Protein AF-A0A6C0JSM9-F1 (afdb_monomer_lite)

pLDDT: mean 83.18, std 15.66, range [45.5, 98.44]

Foldseek 3Di:
DQWDQDPPPRDTAGRLVVLVVLLVVLLVVVVVLVVQADQFPDPVDPRDDPCLVVSLCCLLPLVNAASPVVNQLVVLVVDAPVRCLVTPRSLQENLLNHDADPLQLVVQWWAPCLQQVHPPIAHDDDPRIGRHSCRGPSNVDSRHRFHHNSVRSGTRHRNAQEQEAAPSNVPPDPPDPDALCNRRVSDDPPREYAYEYADPPVCLLVSLVNNDDRYFYAYVSHTDDRPPPPPPPPPVVVVVVVVVVVVVVVVVVVVVVVVVPPDPPPPDDDDDDDD

Organism: NCBI:txid1070528

Secondary structure (DSSP, 8-state):
--EEE-TTTSPEEE-HHHHHHHHHHHHHHHHHHHHHS---S-TTSTT--THHHHHHHHHT-TTSTTTTHHHHHHHHTTS-HHHHHH-HHHHHHHTTTSPPPHHHHTT-EE-HHHHTT-TT--B--STT-EE-GGGSTTTSSTTS---EETTTTEE---SS-EEEEEHHHHTS-TTS---HHHH-TT--TTS--EEEEE--GGGHHHHHHHH-TTPEEEETTEE-PPP---------HHHHHHHHHHHHHHHHHHHHHHHHH--------------

Radius of gyration: 30.23 Å; chains: 1; bounding box: 48×75×110 Å

Sequence (275 aa):
MIQELSTASGTLAYDESGQQYVEDSMNQIMEGYSSVYEFTSDQTSARYDSFQYDLLNVCIDPSLPGVCDTFLTSYCSAYTRDQISNDSFLTAMCGCYATPDPTYLSYTTGTEECLDGLPGCQVCTGEDCYGQPACDPLCHRSLTVQKANKSIGSLIQCPQNICVIDESNASVNSDIPVNFTSVCTGCQEGDGCLCVVNTPSDLESNVFSLCGPDSVYLVNGVPSDAPTVQVSQSYSVTWGIVLTVVIALVGLLVYLGIKNGSQPRGLRGKGEKDY

Structure (mmCIF, N/CA/C/O backbone):
data_AF-A0A6C0JSM9-F1
#
_entry.id   AF-A0A6C0JSM9-F1
#
loop_
_atom_site.group_PDB
_atom_site.id
_atom_site.type_symbol
_atom_site.label_atom_id
_atom_site.label_alt_id
_atom_site.label_comp_id
_atom_site.label_asym_id
_atom_site.label_entity_id
_atom_site.label_seq_id
_atom_site.pdbx_PDB_ins_code
_atom_site.Cartn_x
_atom_site.Cartn_y
_atom_site.Cartn_z
_atom_site.occupancy
_atom_site.B_iso_or_equiv
_atom_site.auth_seq_id
_atom_site.auth_comp_id
_atom_site.auth_asym_id
_atom_site.auth_atom_id
_atom_site.pdbx_PDB_model_num
ATOM 1 N N . MET A 1 1 ? 8.260 19.928 8.439 1.00 55.53 1 MET A N 1
ATOM 2 C CA . MET A 1 1 ? 8.002 19.258 9.731 1.00 55.53 1 MET A CA 1
ATOM 3 C C . MET A 1 1 ? 6.498 19.081 9.746 1.00 55.53 1 MET A C 1
ATOM 5 O O . MET A 1 1 ? 5.830 20.088 9.837 1.00 55.53 1 MET A O 1
ATOM 9 N N . ILE A 1 2 ? 5.972 17.873 9.522 1.00 69.38 2 ILE A N 1
ATOM 10 C CA . ILE A 1 2 ? 4.521 17.633 9.294 1.00 69.38 2 ILE A CA 1
ATOM 11 C C . ILE A 1 2 ? 3.716 17.686 10.611 1.00 69.38 2 ILE A C 1
ATOM 13 O O . ILE A 1 2 ? 2.554 17.305 10.700 1.00 69.38 2 ILE A O 1
ATOM 17 N N . GLN A 1 3 ? 4.351 18.164 11.677 1.00 70.00 3 GLN A N 1
ATOM 18 C CA . GLN A 1 3 ? 3.742 18.308 12.981 1.00 70.00 3 GLN A CA 1
ATOM 19 C C . GLN A 1 3 ? 3.949 19.736 13.464 1.00 70.00 3 GLN A C 1
ATOM 21 O O . GLN A 1 3 ? 5.086 20.179 13.644 1.00 70.00 3 GLN A O 1
ATOM 26 N N . GLU A 1 4 ? 2.847 20.432 13.705 1.00 70.12 4 GLU A N 1
ATOM 27 C CA . GLU A 1 4 ? 2.828 21.716 14.390 1.00 70.12 4 GLU A CA 1
ATOM 28 C C . GLU A 1 4 ? 2.393 21.518 15.845 1.00 70.12 4 GLU A C 1
ATOM 30 O O . GLU A 1 4 ? 1.533 20.698 16.174 1.00 70.12 4 GLU A O 1
ATOM 35 N N . LEU A 1 5 ? 3.001 22.267 16.765 1.00 65.44 5 LEU A N 1
ATOM 36 C CA . LEU A 1 5 ? 2.568 22.269 18.160 1.00 65.44 5 LEU A CA 1
ATOM 37 C C . LEU A 1 5 ? 1.209 22.964 18.266 1.00 65.44 5 LEU A C 1
ATOM 39 O O . LEU A 1 5 ? 1.114 24.182 18.106 1.00 65.44 5 LEU A O 1
ATOM 43 N N . SER A 1 6 ? 0.168 22.208 18.622 1.00 70.12 6 SER A N 1
ATOM 44 C CA . SER A 1 6 ? -1.112 22.802 18.989 1.00 70.12 6 SER A CA 1
ATOM 45 C C . SER A 1 6 ? -0.940 23.610 20.273 1.00 70.12 6 SER A C 1
ATOM 47 O O . SER A 1 6 ? -0.679 23.074 21.356 1.00 70.12 6 SER A O 1
ATOM 49 N N . THR A 1 7 ? -1.095 24.927 20.155 1.00 66.56 7 THR A N 1
ATOM 50 C CA . THR A 1 7 ? -0.886 25.892 21.245 1.00 66.56 7 THR A CA 1
ATOM 51 C C . THR A 1 7 ? -1.893 25.753 22.391 1.00 66.56 7 THR A C 1
ATOM 53 O O . THR A 1 7 ? -1.663 26.297 23.469 1.00 66.56 7 THR A O 1
ATOM 56 N N . ALA A 1 8 ? -2.978 24.996 22.198 1.00 68.31 8 ALA A N 1
ATOM 57 C CA . ALA A 1 8 ? -4.028 24.812 23.197 1.00 68.31 8 ALA A CA 1
ATOM 58 C C . ALA A 1 8 ? -3.828 23.581 24.103 1.00 68.31 8 ALA A C 1
ATOM 60 O O . ALA A 1 8 ? -4.313 23.580 25.233 1.00 68.31 8 ALA A O 1
ATOM 61 N N . SER A 1 9 ? -3.119 22.544 23.640 1.00 70.94 9 SER A N 1
ATOM 62 C CA . SER A 1 9 ? -2.990 21.268 24.366 1.00 70.94 9 SER A CA 1
ATOM 63 C C . SER A 1 9 ? -1.557 20.750 24.501 1.00 70.94 9 SER A C 1
ATOM 65 O O . SER A 1 9 ? -1.342 19.745 25.178 1.00 70.94 9 SER A O 1
ATOM 67 N N . GLY A 1 10 ? -0.574 21.384 23.849 1.00 74.44 10 GLY A N 1
ATOM 68 C CA . GLY A 1 10 ? 0.791 20.852 23.763 1.00 74.44 10 GLY A CA 1
ATOM 69 C C . GLY A 1 10 ? 0.875 19.524 23.000 1.00 74.44 10 GLY A C 1
ATOM 70 O O . GLY A 1 10 ? 1.891 18.839 23.074 1.00 74.44 10 GLY A O 1
ATOM 71 N N . THR A 1 11 ? -0.193 19.138 22.295 1.00 73.00 11 THR A N 1
ATOM 72 C CA . THR A 1 11 ? -0.227 17.953 21.434 1.00 73.00 11 THR A CA 1
ATOM 73 C C . THR A 1 11 ? 0.283 18.338 20.049 1.00 73.00 11 THR A C 1
ATOM 75 O O . THR A 1 11 ? -0.056 19.405 19.538 1.00 73.00 11 THR A O 1
ATOM 78 N N . LEU A 1 12 ? 1.112 17.485 19.453 1.00 75.50 12 LEU A N 1
ATOM 79 C CA . LEU A 1 12 ? 1.533 17.633 18.062 1.00 75.50 12 LEU A CA 1
ATOM 80 C C . LEU A 1 12 ? 0.307 17.384 17.177 1.00 75.50 12 LEU A C 1
ATOM 82 O O . LEU A 1 12 ? -0.307 16.321 17.258 1.00 75.50 12 LEU A O 1
ATOM 86 N N . ALA A 1 13 ? -0.085 18.395 16.412 1.00 82.31 13 ALA A N 1
ATOM 87 C CA . ALA A 1 13 ? -1.150 18.321 15.428 1.00 82.31 13 ALA A CA 1
ATOM 88 C C . ALA A 1 13 ? -0.535 18.164 14.037 1.00 82.31 13 ALA A C 1
ATOM 90 O O . ALA A 1 13 ? 0.579 18.623 13.790 1.00 82.31 13 ALA A O 1
ATOM 91 N N . TYR A 1 14 ? -1.265 17.506 13.147 1.00 85.44 14 TYR A N 1
ATOM 92 C CA . TYR A 1 14 ? -0.885 17.380 11.749 1.00 85.44 14 TYR A CA 1
ATOM 93 C C . TYR A 1 14 ? -0.861 18.758 11.067 1.00 85.44 14 TYR A C 1
ATOM 95 O O . TYR A 1 14 ? -1.801 19.540 11.216 1.00 85.44 14 TYR A O 1
ATOM 103 N N . ASP A 1 15 ? 0.223 19.049 10.349 1.00 89.81 15 ASP A N 1
ATOM 104 C CA . ASP A 1 15 ? 0.406 20.269 9.560 1.00 89.81 15 ASP A CA 1
ATOM 105 C C . ASP A 1 15 ? 0.165 19.972 8.078 1.00 89.81 15 ASP A C 1
ATOM 107 O O . ASP A 1 15 ? 1.061 19.522 7.361 1.00 89.81 15 ASP A O 1
ATOM 111 N N . GLU A 1 16 ? -1.056 20.247 7.621 1.00 90.75 16 GLU A N 1
ATOM 112 C CA . GLU A 1 16 ? -1.477 20.065 6.227 1.00 90.75 16 GLU A CA 1
ATOM 113 C C . GLU A 1 16 ? -0.621 20.894 5.250 1.00 90.75 16 GLU A C 1
ATOM 115 O O . GLU A 1 16 ? -0.291 20.440 4.154 1.00 90.75 16 GLU A O 1
ATOM 120 N N . SER A 1 17 ? -0.196 22.096 5.650 1.00 89.81 17 SER A N 1
ATOM 121 C CA . SER A 1 17 ? 0.623 22.962 4.795 1.00 89.81 17 SER A CA 1
ATOM 122 C C . SER A 1 17 ? 2.051 22.433 4.649 1.00 89.81 17 SER A C 1
ATOM 124 O O . SER A 1 17 ? 2.614 22.414 3.549 1.00 89.81 17 SER A O 1
ATOM 126 N N . GLY A 1 18 ? 2.613 21.937 5.751 1.00 92.06 18 GLY A N 1
ATOM 127 C CA . GLY A 1 18 ? 3.887 21.240 5.783 1.00 92.06 18 GLY A CA 1
ATOM 128 C C . GLY A 1 18 ? 3.848 19.947 4.978 1.00 92.06 18 GLY A C 1
ATOM 129 O O . GLY A 1 18 ? 4.809 19.676 4.259 1.00 92.06 18 GLY A O 1
ATOM 130 N N . GLN A 1 19 ? 2.751 19.187 5.045 1.00 91.56 19 GLN A N 1
ATOM 131 C CA . GLN A 1 19 ? 2.552 17.999 4.215 1.00 91.56 19 GLN A CA 1
ATOM 132 C C . GLN A 1 19 ? 2.620 18.348 2.730 1.00 91.56 19 GLN A C 1
ATOM 134 O O . GLN A 1 19 ? 3.417 17.744 2.015 1.00 91.56 19 GLN A O 1
ATOM 139 N N . GLN A 1 20 ? 1.840 19.330 2.266 1.00 93.88 20 GLN A N 1
ATOM 140 C CA . GLN A 1 20 ? 1.795 19.679 0.842 1.00 93.88 20 GLN A CA 1
ATOM 141 C C . GLN A 1 20 ? 3.186 20.037 0.298 1.00 93.88 20 GLN A C 1
ATOM 143 O O . GLN A 1 20 ? 3.564 19.599 -0.784 1.00 93.88 20 GLN A O 1
ATOM 148 N N . TYR A 1 21 ? 3.987 20.780 1.068 1.00 95.50 21 TYR A N 1
ATOM 149 C CA . TYR A 1 21 ? 5.360 21.107 0.678 1.00 95.50 21 TYR A CA 1
ATOM 150 C C . TYR A 1 21 ? 6.254 19.862 0.527 1.00 95.50 21 TYR A C 1
ATOM 152 O O . TYR A 1 21 ? 7.086 19.792 -0.385 1.00 95.50 21 TYR A O 1
ATOM 160 N N . VAL A 1 22 ? 6.108 18.885 1.429 1.00 95.12 22 VAL A N 1
ATOM 161 C CA . VAL A 1 22 ? 6.868 17.629 1.373 1.00 95.12 22 VAL A CA 1
ATOM 162 C C . VAL A 1 22 ? 6.386 16.765 0.204 1.00 95.12 22 VAL A C 1
ATOM 164 O O . VAL A 1 22 ? 7.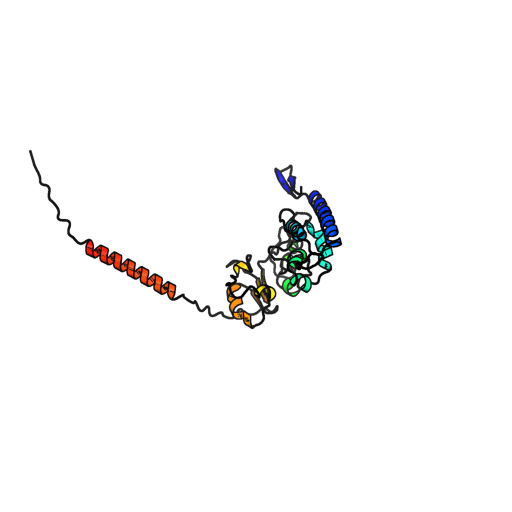231 16.258 -0.529 1.00 95.12 22 VAL A O 1
ATOM 167 N N . GLU A 1 23 ? 5.075 16.666 -0.032 1.00 95.56 23 GLU A N 1
ATOM 168 C CA . GLU A 1 23 ? 4.496 15.989 -1.202 1.00 95.56 23 GLU A CA 1
ATOM 169 C C . GLU A 1 23 ? 5.003 16.585 -2.520 1.00 95.56 23 GLU A C 1
ATOM 171 O O . GLU A 1 23 ? 5.452 15.846 -3.392 1.00 95.56 23 GLU A O 1
ATOM 176 N N . ASP A 1 24 ? 5.001 17.913 -2.662 1.00 96.81 24 ASP A N 1
ATOM 177 C CA . ASP A 1 24 ? 5.489 18.592 -3.870 1.00 96.81 24 ASP A CA 1
ATOM 178 C C . ASP A 1 24 ? 6.978 18.306 -4.114 1.00 96.81 24 ASP A C 1
ATOM 180 O O . ASP A 1 24 ? 7.406 18.055 -5.245 1.00 96.81 24 ASP A O 1
ATOM 184 N N . SER A 1 25 ? 7.774 18.323 -3.042 1.00 97.50 25 SER A N 1
ATOM 185 C CA . SER A 1 25 ? 9.205 18.014 -3.099 1.00 97.50 25 SER A CA 1
ATOM 186 C C . SER A 1 25 ? 9.441 16.553 -3.484 1.00 97.50 25 SER A C 1
ATOM 188 O O . SER A 1 25 ? 10.291 16.265 -4.328 1.00 97.50 25 SER A O 1
ATOM 190 N N . MET A 1 26 ? 8.671 15.631 -2.903 1.00 97.88 26 MET A N 1
ATOM 191 C CA . MET A 1 26 ? 8.761 14.207 -3.211 1.00 97.88 26 MET A CA 1
ATOM 192 C C . MET A 1 26 ? 8.327 13.924 -4.650 1.00 97.88 26 MET A C 1
ATOM 194 O O . MET A 1 26 ? 9.027 13.213 -5.369 1.00 97.88 26 MET A O 1
ATOM 198 N N . ASN A 1 27 ? 7.247 14.555 -5.116 1.00 98.12 27 ASN A N 1
ATOM 199 C CA . ASN A 1 27 ? 6.781 14.449 -6.494 1.00 98.12 27 ASN A CA 1
ATOM 200 C C . ASN A 1 27 ? 7.876 14.866 -7.488 1.00 98.12 27 ASN A C 1
ATOM 202 O O . ASN A 1 27 ? 8.171 14.120 -8.417 1.00 98.12 27 ASN A O 1
ATOM 206 N N . GLN A 1 28 ? 8.558 15.994 -7.252 1.00 98.25 28 GLN A N 1
ATOM 207 C CA . GLN A 1 28 ? 9.681 16.431 -8.096 1.00 98.25 28 GLN A CA 1
ATOM 208 C C . GLN A 1 28 ? 10.842 15.427 -8.111 1.00 98.25 28 GLN A C 1
ATOM 210 O O . GLN A 1 28 ? 11.435 15.181 -9.163 1.00 98.25 28 GLN A O 1
ATOM 215 N N . ILE A 1 29 ? 11.177 14.837 -6.958 1.00 98.31 29 ILE A N 1
ATOM 216 C CA . ILE A 1 29 ? 12.232 13.819 -6.860 1.00 98.31 29 ILE A CA 1
ATOM 217 C C . ILE A 1 29 ? 11.849 12.573 -7.668 1.00 98.31 29 ILE A C 1
ATOM 219 O O . ILE A 1 29 ? 12.672 12.064 -8.430 1.00 98.31 29 ILE A O 1
ATOM 223 N N . MET A 1 30 ? 10.611 12.094 -7.543 1.00 98.44 30 MET A N 1
ATOM 224 C CA . MET A 1 30 ? 10.132 10.890 -8.231 1.00 98.44 30 MET A CA 1
ATOM 225 C C . MET A 1 30 ? 9.960 11.097 -9.741 1.00 98.44 30 MET A C 1
ATOM 227 O O . MET A 1 30 ? 10.306 10.212 -10.527 1.00 98.44 30 MET A O 1
ATOM 231 N N . GLU A 1 31 ? 9.499 12.271 -10.176 1.00 98.19 31 GLU A N 1
ATOM 232 C CA . GLU A 1 31 ? 9.482 12.664 -11.591 1.00 98.19 31 GLU A CA 1
ATOM 233 C C . GLU A 1 31 ? 10.903 12.723 -12.162 1.00 98.19 31 GLU A C 1
ATOM 235 O O . GLU A 1 31 ? 11.182 12.159 -13.223 1.00 98.19 31 GLU A O 1
ATOM 240 N N . GLY A 1 32 ? 11.835 13.339 -11.428 1.00 98.44 32 GLY A N 1
ATOM 241 C CA . GLY A 1 32 ? 13.249 13.366 -11.792 1.00 98.44 32 GLY A CA 1
ATOM 242 C C . GLY A 1 32 ? 13.834 11.960 -11.924 1.00 98.44 32 GLY A C 1
ATOM 243 O O . GLY A 1 32 ? 14.471 11.653 -12.932 1.00 98.44 32 GLY A O 1
ATOM 244 N N . TYR A 1 33 ? 13.559 11.087 -10.953 1.00 98.44 33 TYR A N 1
ATOM 245 C CA . TYR A 1 33 ? 13.991 9.691 -10.972 1.00 98.44 33 TYR A CA 1
ATOM 246 C C . TYR A 1 33 ? 13.425 8.932 -12.180 1.00 98.44 33 TYR A C 1
ATOM 248 O O . TYR A 1 33 ? 14.194 8.395 -12.977 1.00 98.44 33 TYR A O 1
ATOM 256 N N . SER A 1 34 ? 12.102 8.943 -12.369 1.00 97.81 34 SER A N 1
ATOM 257 C CA . SER A 1 34 ? 11.412 8.201 -13.441 1.00 97.81 34 SER A CA 1
ATOM 258 C C . SER A 1 34 ? 11.720 8.710 -14.857 1.00 97.81 34 SER A C 1
ATOM 260 O O . SER A 1 34 ? 11.567 7.977 -15.839 1.00 97.81 34 SER A O 1
ATOM 262 N N . SER A 1 35 ? 12.224 9.942 -14.988 1.00 97.81 35 SER A N 1
ATOM 263 C CA . SER A 1 35 ? 12.718 10.463 -16.268 1.00 97.81 35 SER A CA 1
ATOM 264 C C . SER A 1 35 ? 13.993 9.762 -16.762 1.00 97.81 35 SER A C 1
ATOM 266 O O . SER A 1 35 ? 14.243 9.716 -17.967 1.00 97.81 35 SER A O 1
ATOM 268 N N . VAL A 1 36 ? 14.786 9.182 -15.853 1.00 98.25 36 VAL A N 1
ATOM 269 C CA . VAL A 1 36 ? 16.065 8.517 -16.158 1.00 98.25 36 VAL A CA 1
ATOM 270 C C . VAL A 1 36 ? 15.951 7.009 -15.944 1.00 98.25 36 VAL A C 1
ATOM 272 O O . VAL A 1 36 ? 16.246 6.226 -16.851 1.00 98.25 36 VAL A O 1
ATOM 275 N N . TYR A 1 37 ? 15.424 6.604 -14.797 1.00 98.25 37 TYR A N 1
ATOM 276 C CA . TYR A 1 37 ? 15.333 5.221 -14.342 1.00 98.25 37 TYR A CA 1
ATOM 277 C C . TYR A 1 37 ? 13.913 4.667 -14.464 1.00 98.25 37 TYR A C 1
ATOM 279 O O . TYR A 1 37 ? 12.973 5.377 -14.821 1.00 98.25 37 TYR A O 1
ATOM 287 N N . GLU A 1 38 ? 13.770 3.373 -14.215 1.00 96.75 38 GLU A N 1
ATOM 288 C CA . GLU A 1 38 ? 12.497 2.662 -14.208 1.00 96.75 38 GLU A CA 1
ATOM 289 C C . GLU A 1 38 ? 12.283 2.036 -12.833 1.00 96.75 38 GLU A C 1
ATOM 291 O O . GLU A 1 38 ? 13.193 1.414 -12.289 1.00 96.75 38 GLU A O 1
ATOM 296 N N . PHE A 1 39 ? 11.079 2.194 -12.282 1.00 97.31 39 PHE A N 1
ATOM 297 C CA . PHE A 1 39 ? 10.682 1.491 -11.068 1.00 97.31 39 PHE A CA 1
ATOM 298 C C . PHE A 1 39 ? 10.387 0.029 -11.416 1.00 97.31 39 PHE A C 1
ATOM 300 O O . PHE A 1 39 ? 9.310 -0.274 -11.928 1.00 97.31 39 PHE A O 1
ATOM 307 N N . THR A 1 40 ? 11.349 -0.863 -11.181 1.00 95.75 40 THR A N 1
ATOM 308 C CA . THR A 1 40 ? 11.259 -2.273 -11.592 1.00 95.75 40 THR A CA 1
ATOM 309 C C . THR A 1 40 ? 11.955 -3.214 -10.618 1.00 95.75 40 THR A C 1
ATOM 311 O O . THR A 1 40 ? 12.964 -2.877 -9.993 1.00 95.75 40 THR A O 1
ATOM 314 N N . SER A 1 41 ? 11.441 -4.438 -10.520 1.00 93.94 41 SER A N 1
ATOM 315 C CA . SER A 1 41 ? 12.106 -5.537 -9.819 1.00 93.94 41 SER A CA 1
ATOM 316 C C . SER A 1 41 ? 13.256 -6.182 -10.621 1.00 93.94 41 SER A C 1
ATOM 318 O O . SER A 1 41 ? 14.070 -6.909 -10.041 1.00 93.94 41 SER A O 1
ATOM 320 N N . ASP A 1 42 ? 13.377 -5.899 -11.926 1.00 96.12 42 ASP A N 1
ATOM 321 C CA . ASP A 1 42 ? 14.418 -6.455 -12.797 1.00 96.12 42 ASP A CA 1
ATOM 322 C C . ASP A 1 42 ? 15.768 -5.739 -12.628 1.00 96.12 42 ASP A C 1
ATOM 324 O O . ASP A 1 42 ? 16.066 -4.734 -13.276 1.00 96.12 42 ASP A O 1
ATOM 328 N N . GLN A 1 43 ? 16.637 -6.320 -11.800 1.00 96.19 43 GLN A N 1
ATOM 329 C CA . GLN A 1 43 ? 17.995 -5.815 -11.558 1.00 96.19 43 GLN A CA 1
ATOM 330 C C . GLN A 1 43 ? 18.921 -5.894 -12.786 1.00 96.19 43 GLN A C 1
ATOM 332 O O . GLN A 1 43 ? 20.026 -5.354 -12.751 1.00 96.19 43 GLN A O 1
ATOM 337 N N . THR A 1 44 ? 18.518 -6.587 -13.857 1.00 97.12 44 THR A N 1
ATOM 338 C CA . THR A 1 44 ? 19.286 -6.656 -15.109 1.00 97.12 44 THR A CA 1
ATOM 339 C C . THR A 1 44 ? 18.946 -5.524 -16.076 1.00 97.12 44 THR A C 1
ATOM 341 O O . THR A 1 44 ? 19.695 -5.293 -17.031 1.00 97.12 44 THR A O 1
ATOM 344 N N . SER A 1 45 ? 17.862 -4.782 -15.818 1.00 96.81 45 SER A N 1
ATOM 345 C CA . SER A 1 45 ? 17.491 -3.610 -16.601 1.00 96.81 45 SER A CA 1
ATOM 346 C C . SER A 1 45 ? 18.584 -2.547 -16.533 1.00 96.81 45 SER A C 1
ATOM 348 O O . SER A 1 45 ? 19.049 -2.160 -15.464 1.00 96.81 45 SER A O 1
ATOM 350 N N . ALA A 1 46 ? 18.955 -1.987 -17.686 1.00 97.69 46 ALA A N 1
ATOM 351 C CA . ALA A 1 46 ? 19.881 -0.854 -17.744 1.00 97.69 46 ALA A CA 1
ATOM 352 C C . ALA A 1 46 ? 19.313 0.424 -17.092 1.00 97.69 46 ALA A C 1
ATOM 354 O O . ALA A 1 46 ? 20.052 1.387 -16.896 1.00 97.69 46 ALA A O 1
ATOM 355 N N . ARG A 1 47 ? 18.005 0.445 -16.799 1.00 97.19 47 ARG A N 1
ATOM 356 C CA . ARG A 1 47 ? 17.305 1.544 -16.125 1.00 97.19 47 ARG A CA 1
ATOM 357 C C . ARG A 1 47 ? 17.022 1.260 -14.648 1.00 97.19 47 ARG A C 1
ATOM 359 O O . ARG A 1 47 ? 16.389 2.093 -14.009 1.00 97.19 47 ARG A O 1
ATOM 366 N N . TYR A 1 48 ? 17.480 0.129 -14.116 1.00 97.44 48 TYR A N 1
ATOM 367 C CA . TYR A 1 48 ? 17.396 -0.170 -12.691 1.00 97.44 48 TYR A CA 1
ATOM 368 C C . TYR A 1 48 ? 18.383 0.692 -11.896 1.00 97.44 48 TYR A C 1
ATOM 370 O O . TYR A 1 48 ? 19.555 0.806 -12.261 1.00 97.44 48 TYR A O 1
ATOM 378 N N . ASP A 1 49 ? 17.926 1.241 -10.773 1.00 97.94 49 ASP A N 1
ATOM 379 C CA . ASP A 1 49 ? 18.779 1.909 -9.792 1.00 97.94 49 ASP A CA 1
ATOM 380 C C . ASP A 1 49 ? 18.269 1.608 -8.378 1.00 97.94 49 ASP 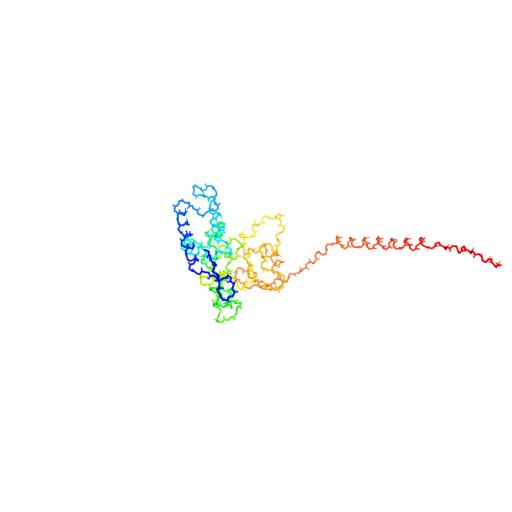A C 1
ATOM 382 O O . ASP A 1 49 ? 17.082 1.765 -8.093 1.00 97.94 49 ASP A O 1
ATOM 386 N N . SER A 1 50 ? 19.160 1.183 -7.476 1.00 97.81 50 SER A N 1
ATOM 387 C CA . SER A 1 50 ? 18.792 0.765 -6.117 1.00 97.81 50 SER A CA 1
ATOM 388 C C . SER A 1 50 ? 18.167 1.873 -5.265 1.00 97.81 50 SER A C 1
ATOM 390 O O . SER A 1 50 ? 17.481 1.558 -4.295 1.00 97.81 50 SER A O 1
ATOM 392 N N . PHE A 1 51 ? 18.354 3.147 -5.621 1.00 97.94 51 PHE A N 1
ATOM 393 C CA . PHE A 1 51 ? 17.731 4.286 -4.944 1.00 97.94 51 PHE A CA 1
ATOM 394 C C . PHE A 1 51 ? 16.195 4.223 -4.962 1.00 97.94 51 PHE A C 1
ATOM 396 O O . PHE A 1 51 ? 15.554 4.801 -4.087 1.00 97.94 51 PHE A O 1
ATOM 403 N N . GLN A 1 52 ? 15.577 3.462 -5.878 1.00 98.00 52 GLN A N 1
ATOM 404 C CA . GLN A 1 52 ? 14.128 3.236 -5.851 1.00 98.00 52 GLN A CA 1
ATOM 405 C C . GLN A 1 52 ? 13.627 2.673 -4.515 1.00 98.00 52 GLN A C 1
ATOM 407 O O . GLN A 1 52 ? 12.507 2.975 -4.114 1.00 98.00 52 GLN A O 1
ATOM 412 N N . TYR A 1 53 ? 14.441 1.880 -3.811 1.00 97.38 53 TYR A N 1
ATOM 413 C CA . TYR A 1 53 ? 14.058 1.324 -2.514 1.00 97.38 53 TYR A CA 1
ATOM 414 C C . TYR A 1 53 ? 14.087 2.379 -1.410 1.00 97.38 53 TYR A C 1
ATOM 416 O O . TYR A 1 53 ? 13.255 2.324 -0.512 1.00 97.38 53 TYR A O 1
ATOM 424 N N . ASP A 1 54 ? 14.980 3.368 -1.494 1.00 98.25 54 ASP A N 1
ATOM 425 C CA . ASP A 1 54 ? 14.964 4.510 -0.578 1.00 98.25 54 ASP A CA 1
ATOM 426 C C . ASP A 1 54 ? 13.714 5.367 -0.813 1.00 98.25 54 ASP A C 1
ATOM 428 O O . ASP A 1 54 ? 13.055 5.766 0.146 1.00 98.25 54 ASP A O 1
ATOM 432 N N . LEU A 1 55 ? 13.329 5.576 -2.079 1.00 98.25 55 LEU A N 1
ATOM 433 C CA . LEU A 1 55 ? 12.078 6.259 -2.426 1.00 98.25 55 LEU A CA 1
ATOM 434 C C . LEU A 1 55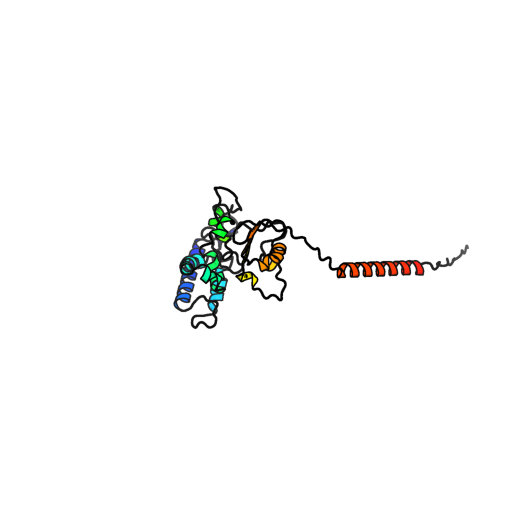 ? 10.855 5.489 -1.913 1.00 98.25 55 LEU A C 1
ATOM 436 O O . LEU A 1 55 ? 9.986 6.084 -1.280 1.00 98.25 55 LEU A O 1
ATOM 440 N N . LEU A 1 56 ? 10.811 4.170 -2.122 1.00 98.00 56 LEU A N 1
ATOM 441 C CA . LEU A 1 56 ? 9.746 3.315 -1.600 1.00 98.00 56 LEU A CA 1
ATOM 442 C C . LEU A 1 56 ? 9.673 3.386 -0.069 1.00 98.00 56 LEU A C 1
ATOM 444 O O . LEU A 1 56 ? 8.582 3.540 0.469 1.00 98.00 56 LEU A O 1
ATOM 448 N N . ASN A 1 57 ? 10.814 3.326 0.625 1.00 97.56 57 ASN A N 1
ATOM 449 C CA . ASN A 1 57 ? 10.876 3.406 2.086 1.00 97.56 57 ASN A CA 1
ATOM 450 C C . ASN A 1 57 ? 10.300 4.723 2.622 1.00 97.56 57 ASN A C 1
ATOM 452 O O . ASN A 1 57 ? 9.630 4.708 3.648 1.00 97.56 57 ASN A O 1
ATOM 456 N N . VAL A 1 58 ? 10.521 5.841 1.922 1.00 97.69 58 VAL A N 1
ATOM 457 C CA . VAL A 1 58 ? 9.884 7.127 2.249 1.00 97.69 58 VAL A CA 1
ATOM 458 C C . VAL A 1 58 ? 8.373 7.059 2.023 1.00 97.69 58 VAL A C 1
ATOM 460 O O . VAL A 1 58 ? 7.616 7.515 2.872 1.00 97.69 58 VAL A O 1
ATOM 463 N N . CYS A 1 59 ? 7.924 6.464 0.914 1.00 98.12 59 CYS A N 1
ATOM 464 C CA . CYS A 1 59 ? 6.499 6.361 0.597 1.00 98.12 59 CYS A CA 1
ATOM 465 C C . CYS A 1 59 ? 5.711 5.460 1.566 1.00 98.12 59 CYS A C 1
ATOM 467 O O . CYS A 1 59 ? 4.532 5.711 1.795 1.00 98.12 59 CYS A O 1
ATOM 469 N N . ILE A 1 60 ? 6.326 4.406 2.115 1.00 96.69 60 ILE A N 1
ATOM 470 C CA . ILE A 1 60 ? 5.675 3.498 3.082 1.00 96.69 60 ILE A CA 1
ATOM 471 C C . ILE A 1 60 ? 5.841 3.947 4.540 1.00 96.69 60 ILE A C 1
ATOM 473 O O . ILE A 1 60 ? 5.319 3.281 5.435 1.00 96.69 60 ILE A O 1
ATOM 477 N N . ASP A 1 61 ? 6.582 5.027 4.806 1.00 95.62 61 ASP A N 1
ATOM 478 C CA . ASP A 1 61 ? 6.806 5.513 6.165 1.00 95.62 61 ASP A CA 1
ATOM 479 C C . ASP A 1 61 ? 5.482 6.036 6.759 1.00 95.62 61 ASP A C 1
ATOM 481 O O . ASP A 1 61 ? 4.940 7.038 6.284 1.00 95.62 61 ASP A O 1
ATOM 485 N N . PRO A 1 62 ? 4.949 5.416 7.830 1.00 92.31 62 PRO A N 1
ATOM 486 C CA . PRO A 1 62 ? 3.682 5.834 8.425 1.00 92.31 62 PRO A CA 1
ATOM 487 C C . PRO A 1 62 ? 3.743 7.224 9.077 1.00 92.31 62 PRO A C 1
ATOM 489 O O . PRO A 1 62 ? 2.701 7.784 9.410 1.00 92.31 62 PRO A O 1
ATOM 492 N N . SER A 1 63 ? 4.938 7.786 9.291 1.00 92.31 63 SER A N 1
ATOM 493 C CA . SER A 1 63 ? 5.115 9.163 9.764 1.00 92.31 63 SER A CA 1
ATOM 494 C C . SER A 1 63 ? 4.997 10.215 8.654 1.00 92.31 63 SER A C 1
ATOM 496 O O . SER A 1 63 ? 4.871 11.401 8.964 1.00 92.31 63 SER A O 1
ATOM 498 N N . LEU A 1 64 ? 4.994 9.783 7.387 1.00 94.50 64 LEU A N 1
ATOM 499 C CA . LEU A 1 64 ? 4.836 10.605 6.184 1.00 94.50 64 LEU A CA 1
ATOM 500 C C . LEU A 1 64 ? 3.624 10.127 5.355 1.00 94.50 64 LEU A C 1
ATOM 502 O O . LEU A 1 64 ? 3.767 9.780 4.179 1.00 94.50 64 LEU A O 1
ATOM 506 N N . PRO A 1 65 ? 2.421 10.072 5.954 1.00 95.19 65 PRO A N 1
ATOM 507 C CA . PRO A 1 65 ? 1.246 9.496 5.317 1.00 95.19 65 PRO A CA 1
ATOM 508 C C . PRO A 1 65 ? 0.926 10.251 4.029 1.00 95.19 65 PRO A C 1
ATOM 510 O O . PRO A 1 65 ? 0.758 11.465 4.030 1.00 95.19 65 PRO A O 1
ATOM 513 N N . GLY A 1 66 ? 0.862 9.522 2.924 1.00 96.12 66 GLY A N 1
ATOM 514 C CA . GLY A 1 66 ? 0.467 10.042 1.623 1.00 96.12 66 GLY A CA 1
ATOM 515 C C . GLY A 1 66 ? 1.495 10.901 0.886 1.00 96.12 66 GLY A C 1
ATOM 516 O O . GLY A 1 66 ? 1.179 11.518 -0.131 1.00 96.12 66 GLY A O 1
ATOM 517 N N . VAL A 1 67 ? 2.748 10.924 1.353 1.00 97.38 67 VAL A N 1
ATOM 518 C CA . VAL A 1 67 ? 3.812 11.767 0.778 1.00 97.38 67 VAL A CA 1
ATOM 519 C C . VAL A 1 67 ? 4.063 11.523 -0.720 1.00 97.38 67 VAL A C 1
ATOM 521 O O . VAL A 1 67 ? 4.580 12.392 -1.421 1.00 97.38 67 VAL A O 1
ATOM 524 N N . CYS A 1 68 ? 3.672 10.353 -1.231 1.00 98.31 68 CYS A N 1
ATOM 525 C CA . CYS A 1 68 ? 3.833 9.960 -2.630 1.00 98.31 68 CYS A CA 1
ATOM 526 C C . CYS A 1 68 ? 2.515 9.940 -3.429 1.00 98.31 68 CYS A C 1
ATOM 528 O O . CYS A 1 68 ? 2.544 9.611 -4.617 1.00 98.31 68 CYS A O 1
ATOM 530 N N . ASP A 1 69 ? 1.373 10.305 -2.831 1.00 97.75 69 ASP A N 1
ATOM 531 C CA . ASP A 1 69 ? 0.036 10.106 -3.416 1.00 97.75 69 ASP A CA 1
ATOM 532 C C . ASP A 1 69 ? -0.130 10.806 -4.763 1.00 97.75 69 ASP A C 1
ATOM 534 O O . ASP A 1 69 ? -0.676 10.235 -5.713 1.00 97.75 69 ASP A O 1
ATOM 538 N N . THR A 1 70 ? 0.369 12.039 -4.861 1.00 97.44 70 THR A N 1
ATOM 539 C CA . THR A 1 70 ? 0.268 12.860 -6.073 1.00 97.44 70 THR A CA 1
ATOM 540 C C . THR A 1 70 ? 1.000 12.209 -7.249 1.00 97.44 70 THR A C 1
ATOM 542 O O . THR A 1 70 ? 0.412 12.041 -8.321 1.00 97.44 70 THR A O 1
ATOM 545 N N . PHE A 1 71 ? 2.245 11.769 -7.035 1.00 98.44 71 PHE A N 1
ATOM 546 C CA . PHE A 1 71 ? 3.037 11.091 -8.061 1.00 98.44 71 PHE A CA 1
ATOM 547 C C . PHE A 1 71 ? 2.413 9.745 -8.440 1.00 98.44 71 PHE A C 1
ATOM 549 O O . PHE A 1 71 ? 2.170 9.475 -9.618 1.00 98.44 71 PHE A O 1
ATOM 556 N N . LEU A 1 72 ? 2.123 8.905 -7.440 1.00 98.31 72 LEU A N 1
ATOM 557 C CA . LEU A 1 72 ? 1.664 7.532 -7.642 1.00 98.31 72 LEU A CA 1
ATOM 558 C C . LEU A 1 72 ? 0.298 7.464 -8.321 1.00 98.31 72 LEU A C 1
ATOM 560 O O . LEU A 1 72 ? 0.091 6.602 -9.170 1.00 98.31 72 LEU A O 1
ATOM 564 N N . THR A 1 73 ? -0.606 8.406 -8.045 1.00 97.75 73 THR A N 1
ATOM 565 C CA . THR A 1 73 ? -1.909 8.469 -8.728 1.00 97.75 73 THR A CA 1
ATOM 566 C C . THR A 1 73 ? -1.749 8.601 -10.243 1.00 97.75 73 THR A C 1
ATOM 568 O O . THR A 1 73 ? -2.420 7.903 -11.000 1.00 97.75 73 THR A O 1
ATOM 571 N N . SER A 1 74 ? -0.836 9.463 -10.695 1.00 97.62 74 SER A N 1
ATOM 572 C CA . SER A 1 74 ? -0.552 9.640 -12.120 1.00 97.62 74 SER A CA 1
ATOM 573 C C . SER A 1 74 ? 0.269 8.473 -12.673 1.00 97.62 74 SER A C 1
ATOM 575 O O . SER A 1 74 ? -0.121 7.844 -13.657 1.00 97.62 74 SER A O 1
ATOM 577 N N . TYR A 1 75 ? 1.371 8.130 -12.003 1.00 98.12 75 TYR A N 1
ATOM 578 C CA . TYR A 1 75 ? 2.317 7.109 -12.447 1.00 98.12 75 TYR A CA 1
ATOM 579 C C . TYR A 1 75 ? 1.671 5.724 -12.581 1.00 98.12 75 TYR A C 1
ATOM 581 O O . TYR A 1 75 ? 1.799 5.070 -13.615 1.00 98.12 75 TYR A O 1
ATOM 589 N N . CYS A 1 76 ? 0.926 5.288 -11.565 1.00 98.31 76 CYS A N 1
ATOM 590 C CA . CYS A 1 76 ? 0.328 3.957 -11.529 1.00 98.31 76 CYS A CA 1
ATOM 591 C C . CYS A 1 76 ? -0.860 3.805 -12.489 1.00 98.31 76 CYS A C 1
ATOM 593 O O . CYS A 1 76 ? -1.181 2.685 -12.876 1.00 98.31 76 CYS A O 1
ATOM 595 N N . SER A 1 77 ? -1.469 4.909 -12.942 1.00 97.44 77 SER A N 1
ATOM 596 C CA . SER A 1 77 ? -2.556 4.874 -13.934 1.00 97.44 77 SER A CA 1
ATOM 597 C C . SER A 1 77 ? -2.122 4.344 -15.308 1.00 97.44 77 SER A C 1
ATOM 599 O O . SER A 1 77 ? -2.960 3.918 -16.101 1.00 97.44 77 SER A O 1
ATOM 601 N N . ALA A 1 78 ? -0.813 4.336 -15.586 1.00 97.50 78 ALA A N 1
ATOM 602 C CA . ALA A 1 78 ? -0.246 3.801 -16.819 1.00 97.50 78 ALA A CA 1
ATOM 603 C C . ALA A 1 78 ? -0.125 2.265 -16.831 1.00 97.50 78 ALA A C 1
ATOM 605 O O . ALA A 1 78 ? 0.153 1.691 -17.886 1.00 97.50 78 ALA A O 1
ATOM 606 N N . TYR A 1 79 ? -0.322 1.600 -15.688 1.00 97.44 79 TYR A N 1
ATOM 607 C CA . TYR A 1 79 ? -0.146 0.158 -15.541 1.00 97.44 79 TYR A CA 1
ATOM 608 C C . TYR A 1 79 ? -1.483 -0.546 -15.338 1.00 97.44 79 TYR A C 1
ATOM 610 O O . TYR A 1 79 ? -2.355 -0.110 -14.588 1.00 97.44 79 TYR A O 1
ATOM 618 N N . THR A 1 80 ? -1.634 -1.685 -16.002 1.00 97.12 80 THR A N 1
ATOM 619 C CA . THR A 1 80 ? -2.748 -2.599 -15.750 1.00 97.12 80 THR A CA 1
ATOM 620 C C . THR A 1 80 ? -2.548 -3.342 -14.432 1.00 97.12 80 THR A C 1
ATOM 622 O O . THR A 1 80 ? -1.423 -3.508 -13.956 1.00 97.12 80 THR A O 1
ATOM 625 N N . ARG A 1 81 ? -3.646 -3.847 -13.861 1.00 95.19 81 ARG A N 1
ATOM 626 C CA . ARG A 1 81 ? -3.618 -4.675 -12.649 1.00 95.19 81 ARG A CA 1
ATOM 627 C C . ARG A 1 81 ? -2.666 -5.869 -12.787 1.00 95.19 81 ARG A C 1
ATOM 629 O O . ARG A 1 81 ? -1.859 -6.087 -11.892 1.00 95.19 81 ARG A O 1
ATOM 636 N N . ASP A 1 82 ? -2.705 -6.557 -13.929 1.00 94.06 82 ASP A N 1
ATOM 637 C CA . ASP A 1 82 ? -1.842 -7.712 -14.210 1.00 94.06 82 ASP A CA 1
ATOM 638 C C . ASP A 1 82 ? -0.357 -7.328 -14.267 1.00 94.06 82 ASP A C 1
ATOM 640 O O . ASP A 1 82 ? 0.505 -8.077 -13.817 1.00 94.06 82 ASP A O 1
ATOM 644 N N . GLN A 1 83 ? -0.018 -6.156 -14.813 1.00 95.12 83 GLN A N 1
ATOM 645 C CA . GLN A 1 83 ? 1.369 -5.676 -14.797 1.00 95.12 83 GLN A CA 1
ATOM 646 C C . GLN A 1 83 ? 1.834 -5.378 -13.372 1.00 95.12 83 GLN A C 1
ATOM 648 O O . GLN A 1 83 ? 2.944 -5.753 -13.005 1.00 95.12 83 GLN A O 1
ATOM 653 N N . ILE A 1 84 ? 0.975 -4.745 -12.566 1.00 96.19 84 ILE A N 1
ATOM 654 C CA . ILE A 1 84 ? 1.268 -4.441 -11.164 1.00 96.19 84 ILE A CA 1
ATOM 655 C C . ILE A 1 84 ? 1.459 -5.735 -10.372 1.00 96.19 84 ILE A C 1
ATOM 657 O O . ILE A 1 84 ? 2.426 -5.830 -9.628 1.00 96.19 84 ILE A O 1
ATOM 661 N N . SER A 1 85 ? 0.592 -6.738 -10.543 1.00 91.88 85 SER A N 1
ATOM 662 C CA . SER A 1 85 ? 0.666 -8.001 -9.796 1.00 91.88 85 SER A CA 1
ATOM 663 C C . SER A 1 85 ? 1.858 -8.881 -10.183 1.00 91.88 85 SER A C 1
ATOM 665 O O . SER A 1 85 ? 2.303 -9.687 -9.369 1.00 91.88 85 SER A O 1
ATOM 667 N N . ASN A 1 86 ? 2.363 -8.748 -11.413 1.00 91.19 86 ASN A N 1
ATOM 668 C CA . ASN A 1 86 ? 3.481 -9.547 -11.922 1.00 91.19 86 ASN A CA 1
ATOM 669 C C . ASN A 1 86 ? 4.868 -8.951 -11.620 1.00 91.19 86 ASN A C 1
ATOM 671 O O . ASN A 1 86 ? 5.862 -9.661 -11.763 1.00 91.19 86 ASN A O 1
ATOM 675 N N . ASP A 1 87 ? 4.961 -7.690 -11.190 1.00 93.62 87 ASP A N 1
ATOM 676 C CA . ASP A 1 87 ? 6.211 -7.072 -10.735 1.00 93.62 87 ASP A CA 1
ATOM 677 C C . ASP A 1 87 ? 6.103 -6.719 -9.245 1.00 93.62 87 ASP A C 1
ATOM 679 O O . ASP A 1 87 ? 5.236 -5.956 -8.818 1.00 93.62 87 ASP A O 1
ATOM 683 N N . SER A 1 88 ? 6.992 -7.281 -8.424 1.00 92.94 88 SER A N 1
ATOM 684 C CA . SER A 1 88 ? 6.930 -7.118 -6.967 1.00 92.94 88 SER A CA 1
ATOM 685 C C . SER A 1 88 ? 7.172 -5.678 -6.508 1.00 92.94 88 SER A C 1
ATOM 687 O O . SER A 1 88 ? 6.594 -5.255 -5.503 1.00 92.94 88 SER A O 1
ATOM 689 N N . PHE A 1 89 ? 7.980 -4.912 -7.245 1.00 96.12 89 PHE A N 1
ATOM 690 C CA . PHE A 1 89 ? 8.261 -3.513 -6.949 1.00 96.12 89 PHE A CA 1
ATOM 691 C C . PHE A 1 89 ? 7.078 -2.623 -7.352 1.00 96.12 89 PHE A C 1
ATOM 693 O O . PHE A 1 89 ? 6.648 -1.778 -6.564 1.00 96.12 89 PHE A O 1
ATOM 700 N N . LEU A 1 90 ? 6.484 -2.857 -8.529 1.00 96.81 90 LEU A N 1
ATOM 701 C CA . LEU A 1 90 ? 5.244 -2.187 -8.925 1.00 96.81 90 LEU A CA 1
ATOM 702 C C . LEU A 1 90 ? 4.095 -2.542 -7.987 1.00 96.81 90 LEU A C 1
ATOM 704 O O . LEU A 1 90 ? 3.322 -1.651 -7.659 1.00 96.81 90 LEU A O 1
ATOM 708 N N . THR A 1 91 ? 3.986 -3.781 -7.496 1.00 96.06 91 THR A N 1
ATOM 709 C CA . THR A 1 91 ? 2.975 -4.098 -6.477 1.00 96.06 91 THR A CA 1
ATOM 710 C C . THR A 1 91 ? 3.177 -3.245 -5.224 1.00 96.06 91 THR A C 1
ATOM 712 O O . THR A 1 91 ? 2.220 -2.645 -4.745 1.00 96.06 91 THR A O 1
ATOM 715 N N . ALA A 1 92 ? 4.410 -3.145 -4.717 1.00 96.38 92 ALA A N 1
ATOM 716 C CA . ALA A 1 92 ? 4.711 -2.340 -3.535 1.00 96.38 92 ALA A CA 1
ATOM 717 C C . ALA A 1 92 ? 4.401 -0.844 -3.743 1.00 96.38 92 ALA A C 1
ATOM 719 O O . ALA A 1 92 ? 3.854 -0.191 -2.863 1.00 96.38 92 ALA A O 1
ATOM 720 N N . MET A 1 93 ? 4.689 -0.289 -4.917 1.00 97.50 93 MET A N 1
ATOM 721 C CA . MET A 1 93 ? 4.445 1.131 -5.199 1.00 97.50 93 MET A CA 1
ATOM 722 C C . MET A 1 93 ? 2.991 1.444 -5.567 1.00 97.50 93 MET A C 1
ATOM 724 O O . MET A 1 93 ? 2.436 2.449 -5.135 1.00 97.50 93 MET A O 1
ATOM 728 N N . CYS A 1 94 ? 2.378 0.599 -6.390 1.00 98.44 94 CYS A N 1
ATOM 729 C CA . CYS A 1 94 ? 1.125 0.887 -7.080 1.00 98.44 94 CYS A CA 1
ATOM 730 C C . CYS A 1 94 ? -0.066 0.071 -6.587 1.00 98.44 94 CYS A C 1
ATOM 732 O O . CYS A 1 94 ? -1.174 0.302 -7.065 1.00 98.44 94 CYS A O 1
ATOM 734 N N . GLY A 1 95 ? 0.107 -0.855 -5.644 1.00 96.62 95 GLY A N 1
ATOM 735 C CA . GLY A 1 95 ? -0.962 -1.762 -5.230 1.00 96.62 95 GLY A CA 1
ATOM 736 C C . GLY A 1 95 ? -2.247 -1.054 -4.777 1.00 96.62 95 GLY A C 1
ATOM 737 O O . GLY A 1 95 ? -3.326 -1.412 -5.237 1.00 96.62 95 GLY A O 1
ATOM 738 N N . CYS A 1 96 ? -2.142 0.018 -3.983 1.00 97.25 96 CYS A N 1
ATOM 739 C CA . CYS A 1 96 ? -3.293 0.843 -3.566 1.00 97.25 96 CYS A CA 1
ATOM 740 C C . CYS A 1 96 ? -3.781 1.864 -4.608 1.00 97.25 96 CYS A C 1
ATOM 742 O O . CYS A 1 96 ? -4.816 2.516 -4.427 1.00 97.25 96 CYS A O 1
ATOM 744 N N . TYR A 1 97 ? -3.036 2.032 -5.698 1.00 97.81 97 TYR A N 1
ATOM 745 C CA . TYR A 1 97 ? -3.333 2.964 -6.789 1.00 97.81 97 TYR A CA 1
ATOM 746 C C . TYR A 1 97 ? -3.880 2.261 -8.027 1.00 97.81 97 TYR A C 1
ATOM 748 O O . TYR A 1 97 ? -4.424 2.922 -8.911 1.00 97.81 97 TYR A O 1
ATOM 756 N N . ALA A 1 98 ? -3.766 0.935 -8.079 1.00 96.56 98 ALA A N 1
ATOM 757 C CA . ALA A 1 98 ? -4.396 0.110 -9.087 1.00 96.56 98 ALA A CA 1
ATOM 758 C C . ALA A 1 98 ? -5.917 0.307 -9.068 1.00 96.56 98 ALA A C 1
ATOM 760 O O . ALA A 1 98 ? -6.524 0.580 -8.030 1.00 96.56 98 ALA A O 1
ATOM 761 N N . THR A 1 99 ? -6.549 0.118 -10.228 1.00 95.38 99 THR A N 1
ATOM 762 C CA . THR A 1 99 ? -8.007 -0.027 -10.264 1.00 95.38 99 THR A CA 1
ATOM 763 C C . THR A 1 99 ? -8.376 -1.283 -9.464 1.00 95.38 99 THR A C 1
ATOM 765 O O . THR A 1 99 ? -7.852 -2.360 -9.784 1.00 95.38 99 THR A O 1
ATOM 768 N N . PRO A 1 100 ? -9.221 -1.172 -8.423 1.00 93.38 100 PRO A N 1
ATOM 769 C CA . PRO A 1 100 ? -9.571 -2.324 -7.606 1.00 93.38 100 PRO A CA 1
ATOM 770 C C . PRO A 1 100 ? -10.331 -3.364 -8.423 1.00 93.38 100 PRO A C 1
ATOM 772 O O . PRO A 1 100 ? -11.065 -3.017 -9.353 1.00 93.38 100 PRO A O 1
ATOM 775 N N . ASP A 1 101 ? -10.182 -4.635 -8.066 1.00 90.81 101 ASP A N 1
ATOM 776 C CA . ASP A 1 101 ? -10.983 -5.680 -8.699 1.00 90.81 101 ASP A CA 1
ATOM 777 C C . ASP A 1 101 ? -12.462 -5.516 -8.302 1.00 90.81 101 ASP A C 1
ATOM 779 O O . ASP A 1 101 ? -12.774 -5.488 -7.103 1.00 90.81 101 ASP A O 1
ATOM 783 N N . PRO A 1 102 ? -13.397 -5.443 -9.264 1.00 90.88 102 PRO A N 1
ATOM 784 C CA . PRO A 1 102 ? -14.819 -5.338 -8.952 1.00 90.88 102 PRO A CA 1
ATOM 785 C C . PRO A 1 102 ? -15.336 -6.536 -8.143 1.00 90.88 102 PRO A C 1
ATOM 787 O O . PRO A 1 102 ? -16.260 -6.376 -7.345 1.00 90.88 102 PRO A O 1
ATOM 790 N N . THR A 1 103 ? -14.736 -7.718 -8.308 1.00 86.19 103 THR A N 1
ATOM 791 C CA . THR A 1 103 ? -15.076 -8.912 -7.529 1.00 86.19 103 THR A CA 1
ATOM 792 C C . THR A 1 103 ? -14.757 -8.689 -6.058 1.00 86.19 103 THR A C 1
ATOM 794 O O . THR A 1 103 ? -15.641 -8.865 -5.224 1.00 86.19 103 THR A O 1
ATOM 797 N N . TYR A 1 104 ? -13.542 -8.234 -5.728 1.00 84.50 104 TYR A N 1
ATOM 798 C CA . TYR A 1 104 ? -13.157 -7.974 -4.336 1.00 84.50 104 TYR A CA 1
ATOM 799 C C . TYR A 1 104 ? -14.025 -6.872 -3.721 1.00 84.50 104 TYR A C 1
ATOM 801 O O . TYR A 1 104 ? -14.574 -7.076 -2.642 1.00 84.50 104 TYR A O 1
ATOM 809 N N . LEU A 1 105 ? -14.260 -5.771 -4.444 1.00 89.88 105 LEU A N 1
ATOM 810 C CA . LEU A 1 105 ? -15.102 -4.666 -3.966 1.00 89.88 105 LEU A CA 1
ATOM 811 C C . LEU A 1 105 ? -16.521 -5.092 -3.559 1.00 89.88 105 LEU A C 1
ATOM 813 O O . LEU A 1 105 ? -17.124 -4.444 -2.707 1.00 89.88 105 LEU A O 1
ATOM 817 N N . SER A 1 106 ? -17.059 -6.166 -4.146 1.00 88.12 106 SER A N 1
ATOM 818 C CA . SER A 1 106 ? -18.395 -6.666 -3.798 1.00 88.12 106 SER A CA 1
ATOM 819 C C . SER A 1 106 ? -18.475 -7.326 -2.415 1.00 88.12 106 SER A C 1
ATOM 821 O O . SER A 1 106 ? -19.562 -7.417 -1.846 1.00 88.12 106 SER A O 1
ATOM 823 N N . TYR A 1 107 ? -17.336 -7.747 -1.860 1.00 85.06 107 TYR A N 1
ATOM 824 C CA . TYR A 1 107 ? -17.243 -8.374 -0.538 1.00 85.06 107 TYR A CA 1
ATOM 825 C C . TYR A 1 107 ? -16.624 -7.455 0.510 1.00 85.06 107 TYR A C 1
ATOM 827 O O . TYR A 1 107 ? -16.825 -7.651 1.708 1.00 85.06 107 TYR A O 1
ATOM 835 N N . THR A 1 108 ? -15.890 -6.439 0.063 1.00 90.62 108 THR A N 1
ATOM 836 C CA . THR A 1 108 ? -15.137 -5.545 0.931 1.00 90.62 108 THR A CA 1
ATOM 837 C C . THR A 1 108 ? -15.881 -4.242 1.156 1.00 90.62 108 THR A C 1
ATOM 839 O O . THR A 1 108 ? -15.497 -3.190 0.662 1.00 90.62 108 THR A O 1
ATOM 842 N N . THR A 1 109 ? -16.993 -4.301 1.883 1.00 93.81 109 THR A N 1
ATOM 843 C CA . THR A 1 109 ? -17.848 -3.136 2.121 1.00 93.81 109 THR A CA 1
ATOM 844 C C . THR A 1 109 ? -17.551 -2.410 3.431 1.00 93.81 109 THR A C 1
ATOM 846 O O . THR A 1 109 ? -17.297 -3.012 4.479 1.00 93.81 109 THR A O 1
ATOM 849 N N . GLY A 1 110 ? -17.645 -1.085 3.376 1.00 95.31 110 GLY A N 1
ATOM 850 C CA . GLY A 1 110 ? -17.493 -0.179 4.511 1.00 95.31 110 GLY A CA 1
ATOM 851 C C . GLY A 1 110 ? -18.318 1.089 4.322 1.00 95.31 110 GLY A C 1
ATOM 852 O O . GLY A 1 110 ? -18.910 1.302 3.256 1.00 95.31 110 GLY A O 1
ATOM 853 N N . THR A 1 111 ? -18.379 1.908 5.367 1.00 96.56 111 THR A N 1
ATOM 854 C CA . THR A 1 111 ? -19.063 3.205 5.311 1.00 96.56 111 THR A CA 1
ATOM 855 C C . THR A 1 111 ? -18.336 4.186 4.383 1.00 96.56 111 THR A C 1
ATOM 857 O O . THR A 1 111 ? -17.201 3.943 3.963 1.00 96.56 111 THR A O 1
ATOM 860 N N . GLU A 1 112 ? -18.988 5.295 4.032 1.00 96.69 112 GLU A N 1
ATOM 861 C CA . GLU A 1 112 ? -18.405 6.332 3.165 1.00 96.69 112 GLU A CA 1
ATOM 862 C C . GLU A 1 112 ? -17.104 6.900 3.753 1.00 96.69 112 GLU A C 1
ATOM 864 O O . GLU A 1 112 ? -16.134 7.104 3.030 1.00 96.69 112 GLU A O 1
ATOM 869 N N . GLU A 1 113 ? -17.029 7.038 5.081 1.00 97.12 113 GLU A N 1
ATOM 870 C CA . GLU A 1 113 ? -15.848 7.524 5.800 1.00 97.12 113 GLU A CA 1
ATOM 871 C C . GLU A 1 113 ? -14.596 6.682 5.527 1.00 97.12 113 GLU A C 1
ATOM 873 O O . GLU A 1 113 ? -13.483 7.206 5.566 1.00 97.12 113 GLU A O 1
ATOM 878 N N . CYS A 1 114 ? -14.755 5.389 5.226 1.00 96.38 114 CYS A N 1
ATOM 879 C CA . CYS A 1 114 ? -13.634 4.516 4.897 1.00 96.38 114 CYS A CA 1
ATOM 880 C C . CYS A 1 114 ? -12.967 4.864 3.563 1.00 96.38 114 CYS A C 1
ATOM 882 O O . CYS A 1 114 ? -11.768 4.639 3.428 1.00 96.38 114 CYS A O 1
ATOM 884 N N . LEU A 1 115 ? -13.698 5.444 2.605 1.00 95.81 115 LEU A N 1
ATOM 885 C CA . LEU A 1 115 ? -13.141 5.815 1.298 1.00 95.81 115 LEU A CA 1
ATOM 886 C C . LEU A 1 115 ? -12.105 6.932 1.415 1.00 95.81 115 LEU A C 1
ATOM 888 O O . LEU A 1 115 ? -11.144 6.956 0.650 1.00 95.81 115 LEU A O 1
ATOM 892 N N . ASP A 1 116 ? -12.289 7.800 2.407 1.00 95.88 116 ASP A N 1
ATOM 893 C CA . ASP A 1 116 ? -11.427 8.943 2.675 1.00 95.88 116 ASP A CA 1
ATOM 894 C C . ASP A 1 116 ? -10.583 8.749 3.943 1.00 95.88 116 ASP A C 1
ATOM 896 O O . ASP A 1 116 ? -9.911 9.680 4.363 1.00 95.88 116 ASP A O 1
ATOM 900 N N . GLY A 1 117 ? -10.601 7.585 4.603 1.00 94.38 117 GLY A N 1
ATOM 901 C CA . GLY A 1 117 ? -9.837 7.357 5.841 1.00 94.38 117 GLY A CA 1
ATOM 902 C C . GLY A 1 117 ? -10.257 8.255 7.017 1.00 94.38 117 GLY A C 1
ATOM 903 O O . GLY A 1 117 ? -9.428 8.602 7.864 1.00 94.38 117 GLY A O 1
ATOM 904 N N . LEU A 1 118 ? -11.527 8.662 7.059 1.00 96.06 118 LEU A N 1
ATOM 905 C CA . LEU A 1 118 ? -12.098 9.514 8.100 1.00 96.06 118 LEU A CA 1
ATOM 906 C C . LEU A 1 118 ? -12.454 8.715 9.373 1.00 96.06 118 LEU A C 1
ATOM 908 O O . LEU A 1 118 ? -12.700 7.504 9.322 1.00 96.06 118 LEU A O 1
ATOM 912 N N . PRO A 1 119 ? -12.529 9.382 10.544 1.00 93.25 119 PRO A N 1
ATOM 913 C CA . PRO A 1 119 ? -13.049 8.764 11.759 1.00 93.25 119 PRO A CA 1
ATOM 914 C C . PRO A 1 119 ? -14.485 8.269 11.552 1.00 93.25 119 PRO A C 1
ATOM 916 O O . PRO A 1 119 ? -15.304 8.982 10.982 1.00 93.25 119 PRO A O 1
ATOM 919 N N . GLY A 1 120 ? -14.803 7.080 12.064 1.00 93.31 120 GLY A N 1
ATOM 920 C CA . GLY A 1 120 ? -16.115 6.449 11.862 1.00 93.31 120 GLY A CA 1
ATOM 921 C C . GLY A 1 120 ? -16.130 5.378 10.772 1.00 93.31 120 GLY A C 1
ATOM 922 O O . GLY A 1 120 ? -17.146 4.709 10.616 1.00 93.31 120 GLY A O 1
ATOM 923 N N . CYS A 1 121 ? -15.001 5.161 10.089 1.00 95.75 121 CYS A N 1
ATOM 924 C CA . CYS A 1 121 ? -14.833 4.023 9.197 1.00 95.75 121 CYS A CA 1
ATOM 925 C C . CYS A 1 121 ? -15.104 2.697 9.929 1.00 95.75 121 CYS A C 1
ATOM 927 O O . CYS A 1 121 ? -14.419 2.345 10.893 1.00 95.75 121 CYS A O 1
ATOM 929 N N . GLN A 1 122 ? -16.114 1.965 9.462 1.00 94.94 122 GLN A N 1
ATOM 930 C CA . GLN A 1 122 ? -16.505 0.664 9.994 1.00 94.94 122 GLN A CA 1
ATOM 931 C C . GLN A 1 122 ? -17.015 -0.256 8.884 1.00 94.94 122 GLN A C 1
ATOM 933 O O . GLN A 1 122 ? -17.486 0.192 7.835 1.00 94.94 122 GLN A O 1
ATOM 938 N N . VAL A 1 123 ? -16.950 -1.563 9.142 1.00 92.50 123 VAL A N 1
ATOM 939 C CA . VAL A 1 123 ? -17.582 -2.579 8.295 1.00 92.50 123 VAL A CA 1
ATOM 940 C C . VAL A 1 123 ? -19.086 -2.338 8.258 1.00 92.50 123 VAL A C 1
ATOM 942 O O . VAL A 1 123 ? -19.703 -2.074 9.292 1.00 92.50 123 VAL A O 1
ATOM 945 N N . CYS A 1 124 ? -19.694 -2.453 7.080 1.00 92.25 124 CYS A N 1
ATOM 946 C CA . CYS A 1 124 ? -21.137 -2.314 6.939 1.00 92.25 124 CYS A CA 1
ATOM 947 C C . CYS A 1 124 ? -21.712 -3.321 5.940 1.00 92.25 124 CYS A C 1
ATOM 949 O O . CYS A 1 124 ? -21.008 -3.835 5.070 1.00 92.25 124 CYS A O 1
ATOM 951 N N . THR A 1 125 ? -23.016 -3.573 6.057 1.00 90.69 125 THR A N 1
ATOM 952 C CA . THR A 1 125 ? -23.806 -4.381 5.119 1.00 90.69 125 THR A CA 1
ATOM 953 C C . THR A 1 125 ? -25.109 -3.646 4.800 1.00 90.69 125 THR A C 1
ATOM 955 O O . THR A 1 125 ? -25.819 -3.275 5.735 1.00 90.69 125 THR A O 1
ATOM 958 N N . GLY A 1 126 ? -25.461 -3.455 3.525 1.00 90.94 126 GLY A N 1
ATOM 959 C CA . GLY A 1 126 ? -26.717 -2.797 3.134 1.00 90.94 126 GLY A CA 1
ATOM 960 C C . GLY A 1 126 ? -26.600 -1.916 1.890 1.00 90.94 126 GLY A C 1
ATOM 961 O O . GLY A 1 126 ? -25.605 -1.979 1.177 1.00 90.94 126 GLY A O 1
ATOM 962 N N . GLU A 1 127 ? -27.638 -1.112 1.636 1.00 91.06 127 GLU A N 1
ATOM 963 C CA . GLU A 1 127 ? -27.713 -0.200 0.479 1.00 91.06 127 GLU A CA 1
ATOM 964 C C . GLU A 1 127 ? -26.758 1.003 0.600 1.00 91.06 127 GLU A C 1
ATOM 966 O O . GLU A 1 127 ? -26.298 1.506 -0.419 1.00 91.06 127 GLU A O 1
ATOM 971 N N . ASP A 1 128 ? -26.388 1.398 1.825 1.00 93.56 128 ASP A N 1
ATOM 972 C CA . ASP A 1 128 ? -25.496 2.537 2.113 1.00 93.56 128 ASP A CA 1
ATOM 973 C C . ASP A 1 128 ? -24.029 2.110 2.323 1.00 93.56 128 ASP A C 1
ATOM 975 O O . ASP A 1 128 ? -23.294 2.684 3.129 1.00 93.56 128 ASP A O 1
ATOM 979 N N . CYS A 1 129 ? -23.611 1.049 1.633 1.00 95.44 129 CYS A N 1
ATOM 980 C CA . CYS A 1 129 ? -22.282 0.469 1.756 1.00 95.44 129 CYS A CA 1
ATOM 981 C C . CYS A 1 129 ? -21.496 0.574 0.459 1.00 95.44 129 CYS A C 1
ATOM 983 O O . CYS A 1 129 ? -21.993 0.249 -0.618 1.00 95.44 129 CYS A O 1
ATOM 985 N N . TYR A 1 130 ? -20.230 0.959 0.583 1.00 96.19 130 TYR A N 1
ATOM 986 C CA . TYR A 1 130 ? -19.342 1.164 -0.551 1.00 96.19 130 TYR A CA 1
ATOM 987 C C . TYR A 1 130 ? -18.238 0.118 -0.539 1.00 96.19 130 TYR A C 1
ATOM 989 O O . TYR A 1 130 ? -17.699 -0.204 0.525 1.00 96.19 130 TYR A O 1
ATOM 997 N N . GLY A 1 131 ? -17.897 -0.399 -1.720 1.00 94.94 131 GLY A N 1
ATOM 998 C CA . GLY A 1 131 ? -16.716 -1.237 -1.891 1.00 94.94 131 GLY A CA 1
ATOM 999 C C . GLY A 1 131 ? -15.463 -0.445 -1.527 1.00 94.94 131 GLY A C 1
ATOM 1000 O O . GLY A 1 131 ? -15.348 0.723 -1.890 1.00 94.94 131 GLY A O 1
ATOM 1001 N N . GLN A 1 132 ? -14.542 -1.076 -0.810 1.00 96.06 132 GLN A N 1
ATOM 1002 C CA . GLN A 1 132 ? -13.397 -0.431 -0.180 1.00 96.06 132 GLN A CA 1
ATOM 1003 C C . GLN A 1 132 ? -12.112 -0.757 -0.948 1.00 96.06 132 GLN A C 1
ATOM 1005 O O . GLN A 1 132 ? -11.593 -1.869 -0.830 1.00 96.06 132 GLN A O 1
ATOM 1010 N N . PRO A 1 133 ? -11.545 0.197 -1.712 1.00 95.44 133 PRO A N 1
ATOM 1011 C CA . PRO A 1 133 ? -10.302 -0.010 -2.455 1.00 95.44 133 PRO A CA 1
ATOM 1012 C C . PRO A 1 133 ? -9.108 -0.383 -1.571 1.00 95.44 133 PRO A C 1
ATOM 1014 O O . PRO A 1 133 ? -8.251 -1.152 -1.994 1.00 95.44 133 PRO A O 1
ATOM 1017 N N . ALA A 1 134 ? -9.063 0.123 -0.333 1.00 95.19 134 ALA A N 1
ATOM 1018 C CA . ALA A 1 134 ? -7.998 -0.183 0.627 1.00 95.19 134 ALA A CA 1
ATOM 1019 C C . ALA A 1 134 ? -7.960 -1.666 1.042 1.00 95.19 134 ALA A C 1
ATOM 1021 O O . ALA A 1 134 ? -6.959 -2.156 1.561 1.00 95.19 134 ALA A O 1
ATOM 1022 N N . CYS A 1 135 ? -9.057 -2.385 0.803 1.00 92.81 135 CYS A N 1
ATOM 1023 C CA . CYS A 1 135 ? -9.183 -3.815 1.035 1.00 92.81 135 CYS A CA 1
ATOM 1024 C C . CYS A 1 135 ? -8.758 -4.672 -0.165 1.00 92.81 135 CYS A C 1
ATOM 1026 O O . CYS A 1 135 ? -8.825 -5.898 -0.092 1.00 92.81 135 CYS A O 1
ATOM 1028 N N . ASP A 1 136 ? -8.366 -4.058 -1.286 1.00 92.50 136 ASP A N 1
ATOM 1029 C CA . ASP A 1 136 ? -7.883 -4.801 -2.442 1.00 92.50 136 ASP A CA 1
ATOM 1030 C C . ASP A 1 136 ? -6.596 -5.573 -2.079 1.00 92.50 136 ASP A C 1
ATOM 1032 O O . ASP A 1 136 ? -5.711 -5.008 -1.429 1.00 92.50 136 ASP A O 1
ATOM 1036 N N . PRO A 1 137 ? -6.432 -6.836 -2.511 1.00 89.06 137 PRO A N 1
ATOM 1037 C CA . PRO A 1 137 ? -5.255 -7.644 -2.175 1.00 89.06 137 PRO A CA 1
ATOM 1038 C C . PRO A 1 137 ? -3.923 -7.054 -2.627 1.00 89.06 137 PRO A C 1
ATOM 1040 O O . PRO A 1 137 ? -2.897 -7.324 -2.004 1.00 89.06 137 PRO A O 1
ATOM 1043 N N . LEU A 1 138 ? -3.914 -6.265 -3.708 1.00 92.69 138 LEU A N 1
ATOM 1044 C CA . LEU A 1 138 ? -2.710 -5.549 -4.119 1.00 92.69 138 LEU A CA 1
ATOM 1045 C C . LEU A 1 138 ? -2.401 -4.402 -3.158 1.00 92.69 138 LEU A C 1
ATOM 1047 O O . LEU A 1 138 ? -1.231 -4.124 -2.933 1.00 92.69 138 LEU A O 1
ATOM 1051 N N . CYS A 1 139 ? -3.421 -3.777 -2.568 1.00 94.62 139 CYS A N 1
ATOM 1052 C CA . CYS A 1 139 ? -3.275 -2.673 -1.628 1.00 94.62 139 CYS A CA 1
ATOM 1053 C C . CYS A 1 139 ? -2.905 -3.131 -0.211 1.00 94.62 139 CYS A C 1
ATOM 1055 O O . CYS A 1 139 ? -2.018 -2.557 0.414 1.00 94.62 139 CYS A O 1
ATOM 1057 N N . HIS A 1 140 ? -3.533 -4.188 0.303 1.00 88.44 140 HIS A N 1
ATOM 1058 C CA . HIS A 1 140 ? -3.437 -4.582 1.714 1.00 88.44 140 HIS A CA 1
ATOM 1059 C C . HIS A 1 140 ? -2.130 -5.318 2.101 1.00 88.44 140 HIS A C 1
ATOM 1061 O O . HIS A 1 140 ? -2.051 -5.972 3.140 1.00 88.44 140 HIS A O 1
ATOM 1067 N N . ARG A 1 141 ? -1.069 -5.253 1.284 1.00 87.81 141 ARG A N 1
ATOM 1068 C CA . ARG A 1 141 ? 0.210 -5.925 1.585 1.00 87.81 141 ARG A CA 1
ATOM 1069 C C . ARG A 1 141 ? 1.083 -5.042 2.481 1.00 87.81 141 ARG A C 1
ATOM 1071 O O . ARG A 1 141 ? 1.119 -3.825 2.331 1.00 87.81 141 ARG A O 1
ATOM 1078 N N . SER A 1 142 ? 1.879 -5.660 3.354 1.00 84.12 142 SER A N 1
ATOM 1079 C CA . SER A 1 142 ? 2.665 -4.972 4.397 1.00 84.12 142 SER A CA 1
ATOM 1080 C C . SER A 1 142 ? 3.703 -3.956 3.901 1.00 84.12 142 SER A C 1
ATOM 1082 O O . SER A 1 142 ? 4.178 -3.148 4.689 1.00 84.12 142 SER A O 1
ATOM 1084 N N . LEU A 1 143 ? 4.096 -4.026 2.628 1.00 91.06 143 LEU A N 1
ATOM 1085 C CA . LEU A 1 143 ? 5.073 -3.125 2.002 1.00 91.06 143 LEU A CA 1
ATOM 1086 C C . LEU A 1 143 ? 4.465 -2.319 0.851 1.00 91.06 143 LEU A C 1
ATOM 1088 O O . LEU A 1 143 ? 5.196 -1.776 0.029 1.00 91.06 143 LEU A O 1
ATOM 1092 N N . THR A 1 144 ? 3.136 -2.291 0.745 1.00 95.88 144 THR A N 1
ATOM 1093 C CA . THR A 1 144 ? 2.465 -1.486 -0.273 1.00 95.88 144 THR A CA 1
ATOM 1094 C C . THR A 1 144 ? 2.230 -0.072 0.231 1.00 95.88 144 THR A C 1
ATOM 1096 O O . THR A 1 144 ? 1.726 0.113 1.340 1.00 95.88 144 THR A O 1
ATOM 1099 N N . VAL A 1 145 ? 2.575 0.916 -0.595 1.00 97.81 145 VAL A N 1
ATOM 1100 C CA . VAL A 1 145 ? 2.310 2.332 -0.332 1.00 97.81 145 VAL A CA 1
ATOM 1101 C C . VAL A 1 145 ? 0.805 2.538 -0.208 1.00 97.81 145 VAL A C 1
ATOM 1103 O O . VAL A 1 145 ? 0.060 2.364 -1.173 1.00 97.81 145 VAL A O 1
ATOM 1106 N N . GLN A 1 146 ? 0.372 2.903 0.994 1.00 97.12 146 GLN A N 1
ATOM 1107 C CA . GLN A 1 146 ? -1.024 3.191 1.302 1.00 97.12 146 GLN A CA 1
ATOM 1108 C C . GLN A 1 146 ? -1.375 4.617 0.869 1.00 97.12 146 GLN A C 1
ATOM 1110 O O . GLN A 1 146 ? -0.543 5.517 0.966 1.00 97.12 146 GLN A O 1
ATOM 1115 N N . LYS A 1 147 ? -2.620 4.828 0.433 1.00 97.31 147 LYS A N 1
ATOM 1116 C CA . LYS A 1 147 ? -3.174 6.179 0.253 1.00 97.31 147 LYS A CA 1
ATOM 1117 C C . LYS A 1 147 ? -3.439 6.822 1.611 1.00 97.31 147 LYS A C 1
ATOM 1119 O O . LYS A 1 147 ? -3.711 6.111 2.584 1.00 97.31 147 LYS A O 1
ATOM 1124 N N . ALA A 1 148 ? -3.433 8.149 1.671 1.00 96.94 148 ALA A N 1
ATOM 1125 C CA . ALA A 1 148 ? -3.760 8.873 2.893 1.00 96.94 148 ALA A CA 1
ATOM 1126 C C . ALA A 1 148 ? -4.812 9.965 2.682 1.00 96.94 148 ALA A C 1
ATOM 1128 O O . ALA A 1 148 ? -4.968 10.538 1.605 1.00 96.94 148 ALA A O 1
ATOM 1129 N N . ASN A 1 149 ? -5.512 10.297 3.763 1.00 96.38 149 ASN A N 1
ATOM 1130 C CA . ASN A 1 149 ? -6.302 11.508 3.832 1.00 96.38 149 ASN A CA 1
ATOM 1131 C C . ASN A 1 149 ? -5.376 12.714 4.001 1.00 96.38 149 ASN A C 1
ATOM 1133 O O . ASN A 1 149 ? -4.774 12.903 5.061 1.00 96.38 149 ASN A O 1
ATOM 1137 N N . LYS A 1 150 ? -5.320 13.570 2.982 1.00 92.06 150 LYS A N 1
ATOM 1138 C CA . LYS A 1 150 ? -4.455 14.756 2.986 1.00 92.06 150 LYS A CA 1
ATOM 1139 C C . LYS A 1 150 ? -4.790 15.771 4.078 1.00 92.06 150 LYS A C 1
ATOM 1141 O O . LYS A 1 150 ? -3.885 16.455 4.542 1.00 92.06 150 LYS A O 1
ATOM 1146 N N . SER A 1 151 ? -6.047 15.857 4.509 1.00 92.56 151 SER A N 1
ATOM 1147 C CA . SER A 1 151 ? -6.498 16.869 5.471 1.00 92.56 151 SER A CA 1
ATOM 1148 C C . SER A 1 151 ? -6.237 16.489 6.927 1.00 92.56 151 SER A C 1
ATOM 1150 O O . SER A 1 151 ? -6.062 17.373 7.761 1.00 92.56 151 SER A O 1
ATOM 1152 N N . ILE A 1 152 ? -6.200 15.194 7.256 1.00 93.81 152 ILE A N 1
ATOM 1153 C CA . ILE A 1 152 ? -5.960 14.731 8.638 1.00 93.81 152 ILE A CA 1
ATOM 1154 C C . ILE A 1 152 ? -4.677 13.914 8.812 1.00 93.81 152 ILE A C 1
ATOM 1156 O O . ILE A 1 152 ? -4.306 13.620 9.948 1.00 93.81 152 ILE A O 1
ATOM 1160 N N . GLY A 1 153 ? -4.003 13.544 7.721 1.00 92.19 153 GLY A N 1
ATOM 1161 C CA . GLY A 1 153 ? -2.785 12.737 7.760 1.00 92.19 153 GLY A CA 1
ATOM 1162 C C . GLY A 1 153 ? -3.022 11.304 8.238 1.00 92.19 153 GLY A C 1
ATOM 1163 O O . GLY A 1 153 ? -2.137 10.700 8.837 1.00 92.19 153 GLY A O 1
ATOM 1164 N N . SER A 1 154 ? -4.221 10.753 8.046 1.00 94.38 154 SER A N 1
ATOM 1165 C CA . SER A 1 154 ? -4.508 9.348 8.349 1.00 94.38 154 SER A CA 1
ATOM 1166 C C . SER A 1 154 ? -4.292 8.486 7.110 1.00 94.38 154 SER A C 1
ATOM 1168 O O . SER A 1 154 ? -4.620 8.890 5.997 1.00 94.38 154 SER A O 1
ATOM 1170 N N . LEU A 1 155 ? -3.769 7.274 7.289 1.00 95.62 155 LEU A N 1
ATOM 1171 C CA . LEU A 1 155 ? -3.769 6.280 6.217 1.00 95.62 155 LEU A CA 1
ATOM 1172 C C . LEU A 1 155 ? -5.195 5.771 5.989 1.00 95.62 155 LEU A C 1
ATOM 1174 O O . LEU A 1 155 ? -5.934 5.531 6.947 1.00 95.62 155 LEU A O 1
ATOM 1178 N N . ILE A 1 156 ? -5.562 5.565 4.728 1.00 96.44 156 ILE A N 1
ATOM 1179 C CA . ILE A 1 156 ? -6.830 4.940 4.353 1.00 96.44 156 ILE A CA 1
ATOM 1180 C C . ILE A 1 156 ? -6.663 3.433 4.543 1.00 96.44 156 ILE A C 1
ATOM 1182 O O . ILE A 1 156 ? -5.950 2.778 3.787 1.00 96.44 156 ILE A O 1
ATOM 1186 N N . GLN A 1 157 ? -7.282 2.892 5.589 1.00 93.62 157 GLN A N 1
ATOM 1187 C CA . GLN A 1 157 ? -7.161 1.483 5.958 1.00 93.62 157 GLN A CA 1
ATOM 1188 C C . GLN A 1 157 ? -8.402 0.696 5.551 1.00 93.62 157 GLN A C 1
ATOM 1190 O O . GLN A 1 157 ? -9.514 1.220 5.521 1.00 93.62 157 GLN A O 1
ATOM 1195 N N . CYS A 1 158 ? -8.213 -0.591 5.273 1.00 93.31 158 CYS A N 1
ATOM 1196 C CA . CYS A 1 158 ? -9.331 -1.502 5.100 1.00 93.31 158 CYS A CA 1
ATOM 1197 C C . CYS A 1 158 ? -10.076 -1.679 6.441 1.00 93.31 158 CYS A C 1
ATOM 1199 O O . CYS A 1 158 ? -9.439 -2.069 7.421 1.00 93.31 158 CYS A O 1
ATOM 1201 N N . PRO A 1 159 ? -11.402 -1.447 6.512 1.00 92.06 159 PRO A N 1
ATOM 1202 C CA . PRO A 1 159 ? -12.174 -1.674 7.740 1.00 92.06 159 PRO A CA 1
ATOM 1203 C C . PRO A 1 159 ? -12.328 -3.152 8.117 1.00 92.06 159 PRO A C 1
ATOM 1205 O O . PRO A 1 159 ? -12.802 -3.453 9.210 1.00 92.06 159 PRO A O 1
ATOM 1208 N N . GLN A 1 160 ? -12.007 -4.069 7.205 1.00 89.12 160 GLN A N 1
ATOM 1209 C CA . GLN A 1 160 ? -12.218 -5.504 7.351 1.00 89.12 160 GLN A CA 1
ATOM 1210 C C . GLN A 1 160 ? -10.885 -6.253 7.452 1.00 89.12 160 GLN A C 1
ATOM 1212 O O . GLN A 1 160 ? -9.909 -5.904 6.792 1.00 89.12 160 GLN A O 1
ATOM 1217 N N . ASN A 1 161 ? -10.870 -7.348 8.211 1.00 84.12 161 ASN A N 1
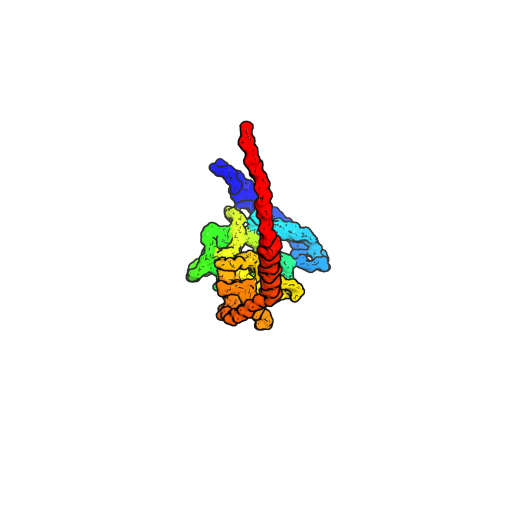ATOM 1218 C CA . ASN A 1 161 ? -9.765 -8.303 8.183 1.00 84.12 161 ASN A CA 1
ATOM 1219 C C . ASN A 1 161 ? -9.970 -9.253 6.999 1.00 84.12 161 ASN A C 1
ATOM 1221 O O . ASN A 1 161 ? -10.841 -10.126 7.036 1.00 84.12 161 ASN A O 1
ATOM 1225 N N . ILE A 1 162 ? -9.194 -9.066 5.933 1.00 81.19 162 ILE A N 1
ATOM 1226 C CA . ILE A 1 162 ? -9.307 -9.875 4.717 1.00 81.19 162 ILE A CA 1
ATOM 1227 C C . ILE A 1 162 ? -8.002 -10.612 4.480 1.00 81.19 162 ILE A C 1
ATOM 1229 O O . ILE A 1 162 ? -6.912 -10.043 4.523 1.00 81.19 162 ILE A O 1
ATOM 1233 N N . CYS A 1 163 ? -8.140 -11.893 4.177 1.00 80.88 163 CYS A N 1
ATOM 1234 C CA . CYS A 1 163 ? -7.075 -12.758 3.729 1.00 80.88 163 CYS A CA 1
ATOM 1235 C C . CYS A 1 163 ? -7.368 -13.191 2.299 1.00 80.88 163 CYS A C 1
ATOM 1237 O O . CYS A 1 163 ? -8.366 -13.866 2.049 1.00 80.88 163 CYS A O 1
ATOM 1239 N N . VAL A 1 164 ? -6.499 -12.834 1.356 1.00 75.00 164 VAL A N 1
ATOM 1240 C CA . VAL A 1 164 ? -6.628 -13.314 -0.022 1.00 75.00 164 VAL A CA 1
ATOM 1241 C C . VAL A 1 164 ? -5.476 -14.240 -0.362 1.00 75.00 164 VAL A C 1
ATOM 1243 O O . VAL A 1 164 ? -4.304 -13.854 -0.344 1.00 75.00 164 VAL A O 1
ATOM 1246 N N . ILE A 1 165 ? -5.836 -15.480 -0.678 1.00 73.69 165 ILE A N 1
ATOM 1247 C CA . ILE A 1 165 ? -4.921 -16.530 -1.103 1.00 73.69 165 ILE A CA 1
ATOM 1248 C C . ILE A 1 165 ? -5.155 -16.743 -2.597 1.00 73.69 165 ILE A C 1
ATOM 1250 O O . ILE A 1 165 ? -6.145 -17.347 -3.002 1.00 73.69 165 ILE A O 1
ATOM 1254 N N . ASP A 1 166 ? -4.238 -16.220 -3.404 1.00 69.25 166 ASP A N 1
ATOM 1255 C CA . ASP A 1 166 ? -4.221 -16.378 -4.861 1.00 69.25 166 ASP A CA 1
ATOM 1256 C C . ASP A 1 166 ? -3.050 -17.287 -5.280 1.00 69.25 166 ASP A C 1
ATOM 1258 O O . ASP A 1 166 ? -2.070 -17.415 -4.534 1.00 69.25 166 ASP A O 1
ATOM 1262 N N . GLU A 1 167 ? -3.112 -17.900 -6.466 1.00 63.69 167 GLU A N 1
ATOM 1263 C CA . GLU A 1 167 ? -2.069 -18.796 -7.004 1.00 63.69 167 GLU A CA 1
ATOM 1264 C C . GLU A 1 167 ? -0.668 -18.170 -6.964 1.00 63.69 167 GLU A C 1
ATOM 1266 O O . GLU A 1 167 ? 0.319 -18.851 -6.676 1.00 63.69 167 GLU A O 1
ATOM 1271 N N . SER A 1 168 ? -0.576 -16.857 -7.189 1.00 59.19 168 SER A N 1
ATOM 1272 C CA . SER A 1 168 ? 0.687 -16.112 -7.147 1.00 59.19 168 SER A CA 1
ATOM 1273 C C . SER A 1 168 ? 1.333 -16.109 -5.751 1.00 59.19 168 SER A C 1
ATOM 1275 O O . SER A 1 168 ? 2.559 -16.188 -5.643 1.00 59.19 168 SER A O 1
ATOM 1277 N N . ASN A 1 169 ? 0.527 -16.118 -4.683 1.00 55.34 169 ASN A N 1
ATOM 1278 C CA . ASN A 1 169 ? 0.977 -16.233 -3.291 1.00 55.34 169 ASN A CA 1
ATOM 1279 C C . ASN A 1 169 ? 1.141 -17.696 -2.837 1.00 55.34 169 ASN A C 1
ATOM 1281 O O . ASN A 1 169 ? 1.835 -17.952 -1.857 1.00 55.34 169 ASN A O 1
ATOM 1285 N N . ALA A 1 170 ? 0.522 -18.662 -3.523 1.00 52.78 170 ALA A N 1
ATOM 1286 C CA . ALA A 1 170 ? 0.616 -20.084 -3.185 1.00 52.78 170 ALA A CA 1
ATOM 1287 C C . ALA A 1 170 ? 1.932 -20.740 -3.654 1.00 52.78 170 ALA A C 1
ATOM 1289 O O . ALA A 1 170 ? 2.270 -21.828 -3.192 1.00 52.78 170 ALA A O 1
ATOM 1290 N N . SER A 1 171 ? 2.714 -20.077 -4.519 1.00 48.44 171 SER A N 1
ATOM 1291 C CA . SER A 1 171 ? 4.015 -20.578 -5.005 1.00 48.44 171 SER A CA 1
ATOM 1292 C C . SER A 1 171 ? 5.175 -20.460 -3.999 1.00 48.44 171 SER A C 1
ATOM 1294 O O . SER A 1 171 ? 6.344 -20.625 -4.358 1.00 48.44 171 SER A O 1
ATOM 1296 N N . VAL A 1 172 ? 4.884 -20.195 -2.722 1.00 50.69 172 VAL A N 1
ATOM 1297 C CA . VAL A 1 172 ? 5.895 -20.192 -1.660 1.00 50.69 172 VAL A CA 1
ATOM 1298 C C . VAL A 1 172 ? 6.390 -21.626 -1.465 1.00 50.69 172 VAL A C 1
ATOM 1300 O O . VAL A 1 172 ? 5.708 -22.439 -0.854 1.00 50.69 172 VAL A O 1
ATOM 1303 N N . ASN A 1 173 ? 7.562 -21.914 -2.047 1.00 47.25 173 ASN A N 1
ATOM 1304 C CA . ASN A 1 173 ? 8.409 -23.103 -1.884 1.00 47.25 173 ASN A CA 1
ATOM 1305 C C . ASN A 1 173 ? 7.825 -24.181 -0.957 1.00 47.25 173 ASN A C 1
ATOM 1307 O O . ASN A 1 173 ? 7.867 -24.054 0.267 1.00 47.25 173 ASN A O 1
ATOM 1311 N N . SER A 1 174 ? 7.380 -25.279 -1.565 1.00 49.53 174 SER A N 1
ATOM 1312 C CA . SER A 1 174 ? 6.726 -26.460 -0.981 1.00 49.53 174 SER A CA 1
ATOM 1313 C C . SER A 1 174 ? 7.444 -27.167 0.185 1.00 49.53 174 SER A C 1
ATOM 1315 O O . SER A 1 174 ? 6.948 -28.181 0.669 1.00 49.53 174 SER A O 1
ATOM 1317 N N . ASP A 1 175 ? 8.589 -26.661 0.645 1.00 56.03 175 ASP A N 1
ATOM 1318 C CA . ASP A 1 175 ? 9.413 -27.270 1.693 1.00 56.03 175 ASP A CA 1
ATOM 1319 C C . ASP A 1 175 ? 9.214 -26.641 3.083 1.00 56.03 175 ASP A C 1
ATOM 1321 O O . ASP A 1 175 ? 9.654 -27.216 4.082 1.00 56.03 175 ASP A O 1
ATOM 1325 N N . ILE A 1 176 ? 8.544 -25.486 3.185 1.00 54.94 176 ILE A N 1
ATOM 1326 C CA . ILE A 1 176 ? 8.244 -24.843 4.473 1.00 54.94 176 ILE A CA 1
ATOM 1327 C C . ILE A 1 176 ? 6.725 -24.846 4.683 1.00 54.94 176 ILE A C 1
ATOM 1329 O O . ILE A 1 176 ? 6.003 -24.345 3.823 1.00 54.94 176 ILE A O 1
ATOM 1333 N N . PRO A 1 177 ? 6.211 -25.367 5.815 1.00 59.66 177 PRO A N 1
ATOM 1334 C CA . PRO A 1 177 ? 4.799 -25.240 6.145 1.00 59.66 177 PRO A CA 1
ATOM 1335 C C . PRO A 1 177 ? 4.451 -23.752 6.260 1.00 59.66 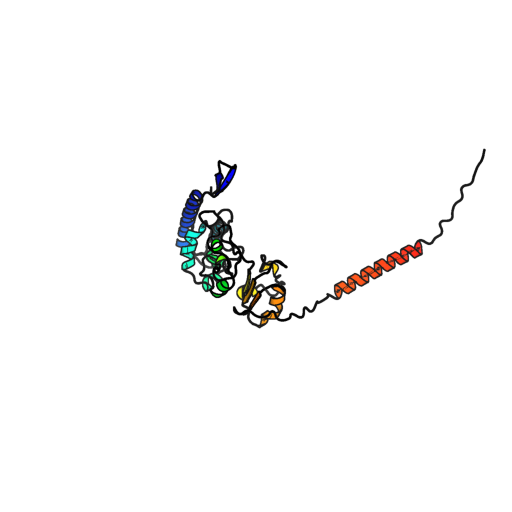177 PRO A C 1
ATOM 1337 O O . PRO A 1 177 ? 4.849 -23.086 7.217 1.00 59.66 177 PRO A O 1
ATOM 1340 N N . VAL A 1 178 ? 3.742 -23.222 5.266 1.00 59.12 178 VAL A N 1
ATOM 1341 C CA . VAL A 1 178 ? 3.273 -21.838 5.274 1.00 59.12 178 VAL A CA 1
ATOM 1342 C C . VAL A 1 178 ? 2.161 -21.749 6.317 1.00 59.12 178 VAL A C 1
ATOM 1344 O O . VAL A 1 178 ? 1.080 -22.306 6.143 1.00 59.12 178 VAL A O 1
ATOM 1347 N N . ASN A 1 179 ? 2.444 -21.122 7.458 1.00 61.03 179 ASN A N 1
ATOM 1348 C CA . ASN A 1 179 ? 1.437 -20.917 8.495 1.00 61.03 179 ASN A CA 1
ATOM 1349 C C . ASN A 1 179 ? 0.494 -19.793 8.038 1.00 61.03 179 ASN A C 1
ATOM 1351 O O . ASN A 1 179 ? 0.976 -18.760 7.578 1.00 61.03 179 ASN A O 1
ATOM 1355 N N . PHE A 1 180 ? -0.823 -19.953 8.172 1.00 65.25 180 PHE A N 1
ATOM 1356 C CA . PHE A 1 180 ? -1.807 -18.927 7.796 1.00 65.25 180 PHE A CA 1
ATOM 1357 C C . PHE A 1 180 ? -1.482 -17.555 8.387 1.00 65.25 180 PHE A C 1
ATOM 1359 O O . PHE A 1 180 ? -1.525 -16.551 7.685 1.00 65.25 180 PHE A O 1
ATOM 1366 N N . THR A 1 181 ? -1.031 -17.530 9.643 1.00 64.12 181 THR A N 1
ATOM 1367 C CA . THR A 1 181 ? -0.600 -16.301 10.330 1.00 64.12 181 THR A CA 1
ATOM 1368 C C . THR A 1 181 ? 0.551 -15.572 9.636 1.00 64.12 181 THR A C 1
ATOM 1370 O O . THR A 1 181 ? 0.739 -14.388 9.881 1.00 64.12 181 THR A O 1
ATOM 1373 N N . SER A 1 182 ? 1.316 -16.241 8.768 1.00 64.06 182 SER A N 1
ATOM 1374 C CA . SER A 1 182 ? 2.373 -15.614 7.964 1.00 64.06 182 SER A CA 1
ATOM 1375 C C . SER A 1 182 ? 1.874 -15.010 6.649 1.00 64.06 182 SER A C 1
ATOM 1377 O O . SER A 1 182 ? 2.493 -14.073 6.155 1.00 64.06 182 SER A O 1
ATOM 1379 N N . VAL A 1 183 ? 0.762 -15.511 6.100 1.00 67.88 183 VAL A N 1
ATOM 1380 C CA . VAL A 1 183 ? 0.153 -14.997 4.857 1.00 67.88 183 VAL A CA 1
ATOM 1381 C C . VAL A 1 183 ? -0.883 -13.923 5.175 1.00 67.88 183 VAL A C 1
ATOM 1383 O O . VAL A 1 183 ? -0.985 -12.926 4.470 1.00 67.88 183 VAL A O 1
ATOM 1386 N N . CYS A 1 184 ? -1.620 -14.114 6.266 1.00 71.69 184 CYS A N 1
ATOM 1387 C CA . CYS A 1 184 ? -2.763 -13.307 6.659 1.00 71.69 184 CYS A CA 1
ATOM 1388 C C . CYS A 1 184 ? -2.629 -12.892 8.120 1.00 71.69 184 CYS A C 1
ATOM 1390 O O . CYS A 1 184 ? -3.390 -13.303 8.991 1.00 71.69 184 CYS A O 1
ATOM 1392 N N . THR A 1 185 ? -1.614 -12.069 8.382 1.00 66.31 185 THR A N 1
ATOM 1393 C CA . THR A 1 185 ? -1.249 -11.572 9.718 1.00 66.31 185 THR A CA 1
ATOM 1394 C C . THR A 1 185 ? -2.383 -10.821 10.423 1.00 66.31 185 THR A C 1
ATOM 1396 O O . THR A 1 185 ? -2.412 -10.796 11.653 1.00 66.31 185 THR A O 1
ATOM 1399 N N . GLY A 1 186 ? -3.318 -10.235 9.665 1.00 66.50 186 GLY A N 1
ATOM 1400 C CA . GLY A 1 186 ? -4.509 -9.556 10.189 1.00 66.50 186 GLY A CA 1
ATOM 1401 C C . GLY A 1 186 ? -5.651 -10.491 10.598 1.00 66.50 186 GLY A C 1
ATOM 1402 O O . GLY A 1 186 ? -6.574 -10.066 11.283 1.00 66.50 186 GLY A O 1
ATOM 1403 N N . CYS A 1 187 ? -5.592 -11.769 10.224 1.00 71.50 187 CYS A N 1
ATOM 1404 C CA . CYS A 1 187 ? -6.636 -12.739 10.524 1.00 71.50 187 CYS A CA 1
ATOM 1405 C C . CYS A 1 187 ? -6.212 -13.623 11.698 1.00 71.50 187 CYS A C 1
ATOM 1407 O O . CYS A 1 187 ? -5.553 -14.647 11.523 1.00 71.50 187 CYS A O 1
ATOM 1409 N N . GLN A 1 188 ? -6.571 -13.202 12.914 1.00 67.38 188 GLN A N 1
ATOM 1410 C CA . GLN A 1 188 ? -6.391 -14.013 14.120 1.00 67.38 188 GLN A CA 1
ATOM 1411 C C . GLN A 1 188 ? -7.612 -14.902 14.385 1.00 67.38 188 GLN A C 1
ATOM 1413 O O . GLN A 1 188 ? -8.727 -14.598 13.959 1.00 67.38 188 GLN A O 1
ATOM 1418 N N . GLU A 1 189 ? -7.398 -16.017 15.092 1.00 61.22 189 GLU A N 1
ATOM 1419 C CA . GLU A 1 189 ? -8.477 -16.910 15.526 1.00 61.22 189 GLU A CA 1
ATOM 1420 C C . GLU A 1 189 ? -9.511 -16.127 16.358 1.00 61.22 189 GLU A C 1
ATOM 1422 O O . GLU A 1 189 ? -9.205 -15.667 17.457 1.00 61.22 189 GLU A O 1
ATOM 1427 N N . GLY A 1 190 ? -10.736 -15.992 15.839 1.00 60.22 190 GLY A N 1
ATOM 1428 C CA . GLY A 1 190 ? -11.886 -15.424 16.557 1.00 60.22 190 GLY A CA 1
ATOM 1429 C C . GLY A 1 190 ? -12.418 -14.080 16.047 1.00 60.22 190 GLY A C 1
ATOM 1430 O O . GLY A 1 190 ? -13.549 -13.744 16.384 1.00 60.22 190 GLY A O 1
ATOM 1431 N N . ASP A 1 191 ? -11.678 -13.354 15.201 1.00 62.66 191 ASP A N 1
ATOM 1432 C CA . ASP A 1 191 ? -12.081 -12.010 14.734 1.00 62.66 191 ASP A CA 1
ATOM 1433 C C . ASP A 1 191 ? -12.789 -11.991 13.365 1.00 62.66 191 ASP A C 1
ATOM 1435 O O . ASP A 1 191 ? -12.988 -10.923 12.796 1.00 62.66 191 ASP A O 1
ATOM 1439 N N . GLY A 1 192 ? -13.212 -13.154 12.848 1.00 66.06 192 GLY A N 1
ATOM 1440 C CA . GLY A 1 192 ? -13.965 -13.268 11.591 1.00 66.06 192 GLY A CA 1
ATOM 1441 C C . GLY A 1 192 ? -13.193 -12.712 10.390 1.00 66.06 192 GLY A C 1
ATOM 1442 O O . GLY A 1 192 ? -13.292 -11.537 10.053 1.00 66.06 192 GLY A O 1
ATOM 1443 N N . CYS A 1 193 ? -12.417 -13.559 9.719 1.00 79.06 193 CYS A N 1
ATOM 1444 C CA . CYS A 1 193 ? -11.665 -13.165 8.531 1.00 79.06 193 CYS A CA 1
ATOM 1445 C C . CYS A 1 193 ? -12.475 -13.458 7.263 1.00 79.06 193 CYS A C 1
ATOM 1447 O O . CYS A 1 193 ? -13.049 -14.538 7.116 1.00 79.06 193 CYS A O 1
ATOM 1449 N N . LEU A 1 194 ? -12.498 -12.533 6.305 1.00 78.88 194 LEU A N 1
ATOM 1450 C CA . LEU A 1 194 ? -12.953 -12.868 4.957 1.00 78.88 194 LEU A CA 1
ATOM 1451 C C . LEU A 1 194 ? -11.803 -13.569 4.229 1.00 78.88 194 LEU A C 1
ATOM 1453 O O . LEU A 1 194 ? -10.775 -12.945 3.971 1.00 78.88 194 LEU A O 1
ATOM 1457 N N . CYS A 1 195 ? -11.973 -14.850 3.897 1.00 78.19 195 CYS A N 1
ATOM 1458 C CA . CYS A 1 195 ? -10.948 -15.627 3.211 1.00 78.19 195 CYS A CA 1
ATOM 1459 C C . CYS A 1 195 ? -11.336 -15.844 1.747 1.00 78.19 195 CYS A C 1
ATOM 1461 O O . CYS A 1 195 ? -12.201 -16.659 1.420 1.00 78.19 195 CYS A O 1
ATOM 1463 N N . VAL A 1 196 ? -10.694 -15.108 0.844 1.00 74.88 196 VAL A N 1
ATOM 1464 C CA . VAL A 1 196 ? -10.939 -15.248 -0.594 1.00 74.88 196 VAL A CA 1
ATOM 1465 C C . VAL A 1 196 ? -9.877 -16.162 -1.179 1.00 74.88 196 VAL A C 1
ATOM 1467 O O . VAL A 1 196 ? -8.685 -15.862 -1.108 1.00 74.88 196 VAL A O 1
ATOM 1470 N N . VAL A 1 197 ? -10.312 -17.292 -1.733 1.00 73.38 197 VAL A N 1
ATOM 1471 C CA . VAL A 1 197 ? -9.425 -18.335 -2.243 1.00 73.38 197 VAL A CA 1
ATOM 1472 C C . VAL A 1 197 ? -9.598 -18.412 -3.748 1.00 73.38 197 VAL A C 1
ATOM 1474 O O . VAL A 1 197 ? -10.607 -18.896 -4.262 1.00 73.38 197 VAL A O 1
ATOM 1477 N N . ASN A 1 198 ? -8.592 -17.934 -4.462 1.00 70.31 198 ASN A N 1
ATOM 1478 C CA . ASN A 1 198 ? -8.529 -18.033 -5.908 1.00 70.31 198 ASN A CA 1
ATOM 1479 C C . ASN A 1 198 ? -7.449 -19.053 -6.273 1.00 70.31 198 ASN A C 1
ATOM 1481 O O . ASN A 1 198 ? -6.349 -18.703 -6.687 1.00 70.31 198 ASN A O 1
ATOM 1485 N N . THR A 1 199 ? -7.725 -20.330 -6.008 1.00 66.00 199 THR A N 1
ATOM 1486 C CA . THR A 1 199 ? -6.806 -21.425 -6.328 1.00 66.00 199 THR A CA 1
ATOM 1487 C C . THR A 1 199 ? -7.495 -22.463 -7.211 1.00 66.00 199 THR A C 1
ATOM 1489 O O . THR A 1 199 ? -8.716 -22.633 -7.145 1.00 66.00 199 THR A O 1
ATOM 1492 N N . PRO A 1 200 ? -6.734 -23.177 -8.056 1.00 63.47 200 PRO A N 1
ATOM 1493 C CA . PRO A 1 200 ? -7.241 -24.321 -8.789 1.00 63.47 200 PRO A CA 1
ATOM 1494 C C . PRO A 1 200 ? -7.669 -25.399 -7.792 1.00 63.47 200 PRO A C 1
ATOM 1496 O O . PRO A 1 200 ? -7.098 -25.537 -6.705 1.00 63.47 200 PRO A O 1
ATOM 1499 N N . SER A 1 201 ? -8.649 -26.197 -8.205 1.00 63.97 201 SER A N 1
ATOM 1500 C CA . SER A 1 201 ? -9.346 -27.221 -7.413 1.00 63.97 201 SER A CA 1
ATOM 1501 C C . SER A 1 201 ? -8.444 -28.205 -6.646 1.00 63.97 201 SER A C 1
ATOM 1503 O O . SER A 1 201 ? -8.891 -28.852 -5.705 1.00 63.97 201 SER A O 1
ATOM 1505 N N . ASP A 1 202 ? -7.164 -28.311 -7.002 1.00 60.78 202 ASP A N 1
ATOM 1506 C CA . ASP A 1 202 ? -6.219 -29.265 -6.415 1.00 60.78 202 ASP A CA 1
ATOM 1507 C C . ASP A 1 202 ? -5.618 -28.803 -5.066 1.00 60.78 202 ASP A C 1
ATOM 1509 O O . ASP A 1 202 ? -5.035 -29.613 -4.343 1.00 60.78 202 ASP A O 1
ATOM 1513 N N . LEU A 1 203 ? -5.761 -27.522 -4.692 1.00 64.12 203 LEU A N 1
ATOM 1514 C CA . LEU A 1 203 ? -5.257 -26.951 -3.425 1.00 64.12 203 LEU A CA 1
ATOM 1515 C C . LEU A 1 203 ? -6.327 -26.805 -2.334 1.00 64.12 203 LEU A C 1
ATOM 1517 O O . LEU A 1 203 ? -6.006 -26.463 -1.193 1.00 64.12 203 LEU A O 1
ATOM 1521 N N . GLU A 1 204 ? -7.580 -27.104 -2.667 1.00 63.75 204 GLU A N 1
ATOM 1522 C CA . GLU A 1 204 ? -8.752 -26.892 -1.819 1.00 63.75 204 GLU A CA 1
ATOM 1523 C C . GLU A 1 204 ? -8.582 -27.483 -0.409 1.00 63.75 204 GLU A C 1
ATOM 1525 O O . GLU A 1 204 ? -8.791 -26.787 0.582 1.00 63.75 204 GLU A O 1
ATOM 1530 N N . SER A 1 205 ? -8.099 -28.723 -0.273 1.00 65.00 205 SER A N 1
ATOM 1531 C CA . SER A 1 205 ? -8.070 -29.416 1.026 1.00 65.00 205 SER A CA 1
ATOM 1532 C C . SER A 1 205 ? -7.174 -28.768 2.089 1.00 65.00 205 SER A C 1
ATOM 1534 O O . SER A 1 205 ? -7.463 -28.894 3.278 1.00 65.00 205 SER A O 1
ATOM 1536 N N . ASN A 1 206 ? -6.093 -28.089 1.691 1.00 66.06 206 ASN A N 1
ATOM 1537 C CA . ASN A 1 206 ? -5.184 -27.437 2.640 1.00 66.06 206 ASN A CA 1
ATOM 1538 C C . ASN A 1 206 ? -5.656 -26.027 2.998 1.00 66.06 206 ASN A C 1
ATOM 1540 O O . ASN A 1 206 ? -5.489 -25.597 4.139 1.00 66.06 206 ASN A O 1
ATOM 1544 N N . VAL A 1 207 ? -6.291 -25.330 2.056 1.00 66.56 207 VAL A N 1
ATOM 1545 C CA . VAL A 1 207 ? -6.718 -23.942 2.244 1.00 66.56 207 VAL A CA 1
ATOM 1546 C C . VAL A 1 207 ? -7.814 -23.812 3.307 1.00 66.56 207 VAL A C 1
ATOM 1548 O O . VAL A 1 207 ? -7.780 -22.882 4.110 1.00 66.56 207 VAL A O 1
ATOM 1551 N N . PHE A 1 208 ? -8.718 -24.789 3.418 1.00 66.69 208 PHE A N 1
ATOM 1552 C CA . PHE A 1 208 ? -9.761 -24.769 4.455 1.00 66.69 208 PHE A CA 1
ATOM 1553 C C . PHE A 1 208 ? -9.213 -24.839 5.883 1.00 66.69 208 PHE A C 1
ATOM 1555 O O . PHE A 1 208 ? -9.806 -24.284 6.803 1.00 66.69 208 PHE A O 1
ATOM 1562 N N . SER A 1 209 ? -8.063 -25.489 6.087 1.00 65.88 209 SER A N 1
ATOM 1563 C CA . SER A 1 209 ? -7.426 -25.514 7.409 1.00 65.88 209 SER A CA 1
ATOM 1564 C C . SER A 1 209 ? -6.845 -24.157 7.817 1.00 65.88 209 SER A C 1
ATOM 1566 O O . SER A 1 209 ? -6.638 -23.914 9.002 1.00 65.88 209 SER A O 1
ATOM 1568 N N . LEU A 1 210 ? -6.591 -23.283 6.840 1.00 69.31 210 LEU A N 1
ATOM 1569 C CA . LEU A 1 210 ? -5.918 -22.008 7.037 1.00 69.31 210 LEU A CA 1
ATOM 1570 C C . LEU A 1 210 ? -6.907 -20.901 7.415 1.00 69.31 210 LEU A C 1
ATOM 1572 O O . LEU A 1 210 ? -6.666 -20.179 8.372 1.00 69.31 210 LEU A O 1
ATOM 1576 N N . CYS A 1 211 ? -8.040 -20.804 6.719 1.00 69.25 211 CYS A N 1
ATOM 1577 C CA . CYS A 1 211 ? -9.003 -19.726 6.945 1.00 69.25 211 CYS A CA 1
ATOM 1578 C C . CYS A 1 211 ? -9.765 -19.850 8.284 1.00 69.25 211 CYS A C 1
ATOM 1580 O O . CYS A 1 211 ? -10.316 -18.865 8.759 1.00 69.25 211 CYS A O 1
ATOM 1582 N N . GLY A 1 212 ? -9.799 -21.020 8.928 1.00 69.38 212 GLY A N 1
ATOM 1583 C CA . GLY A 1 212 ? -10.531 -21.223 10.184 1.00 69.38 212 GLY A CA 1
ATOM 1584 C C . GLY A 1 212 ? -12.053 -21.396 10.005 1.00 69.38 212 GLY A C 1
ATOM 1585 O O . GLY A 1 212 ? -12.588 -21.232 8.907 1.00 69.38 212 GLY A O 1
ATOM 1586 N N . PRO A 1 213 ? -12.779 -21.785 11.071 1.00 70.88 213 PRO A N 1
ATOM 1587 C CA . PRO A 1 213 ? -14.176 -22.219 10.969 1.00 70.88 213 PRO A CA 1
ATOM 1588 C C . PRO A 1 213 ? -15.183 -21.086 10.719 1.00 70.88 213 PRO A C 1
ATOM 1590 O O . PRO A 1 213 ? -16.234 -21.349 10.144 1.00 70.88 213 PRO A O 1
ATOM 1593 N N . ASP A 1 214 ? -14.865 -19.852 11.122 1.00 68.62 214 ASP A N 1
ATOM 1594 C CA . ASP A 1 214 ? -15.778 -18.698 11.039 1.00 68.62 214 ASP A CA 1
ATOM 1595 C C . ASP A 1 214 ? -15.559 -17.834 9.783 1.00 68.62 214 ASP A C 1
ATOM 1597 O O . ASP A 1 214 ? -16.134 -16.753 9.654 1.00 68.62 214 ASP A O 1
ATOM 1601 N N . SER A 1 215 ? -14.716 -18.291 8.856 1.00 69.12 215 SER A N 1
ATOM 1602 C CA . SER A 1 215 ? -14.404 -17.548 7.636 1.00 69.12 215 SER A CA 1
ATOM 1603 C C . SER A 1 215 ? -15.417 -17.795 6.525 1.00 69.12 215 SER A C 1
ATOM 1605 O O . SER A 1 215 ? -15.926 -18.902 6.345 1.00 69.12 215 SER A O 1
ATOM 1607 N N . VAL A 1 216 ? -15.685 -16.755 5.737 1.00 72.00 216 VAL A N 1
ATOM 1608 C CA . VAL A 1 216 ? -16.469 -16.865 4.499 1.00 72.00 216 VAL A CA 1
ATOM 1609 C C . VAL A 1 216 ? -15.536 -17.295 3.375 1.00 72.00 216 VAL A C 1
ATOM 1611 O O . VAL A 1 216 ? -14.508 -16.653 3.167 1.00 72.00 216 VAL A O 1
ATOM 1614 N N . TYR A 1 217 ? -15.909 -18.359 2.658 1.00 72.12 217 TYR A N 1
ATOM 1615 C CA . TYR A 1 217 ? -15.134 -18.924 1.556 1.00 72.12 217 TYR A CA 1
ATOM 1616 C C . TYR A 1 217 ? -15.717 -18.505 0.217 1.00 72.12 217 TYR A C 1
ATOM 1618 O O . TYR A 1 217 ? -16.888 -18.756 -0.079 1.00 72.12 217 TYR A O 1
ATOM 1626 N N . LEU A 1 218 ? -14.869 -17.916 -0.615 1.00 70.62 218 LEU A N 1
ATOM 1627 C CA . LEU A 1 218 ? -15.184 -17.632 -2.006 1.00 70.62 218 LEU A CA 1
ATOM 1628 C C . LEU A 1 218 ? -14.239 -18.442 -2.883 1.00 70.62 218 LEU A C 1
ATOM 1630 O O . LEU A 1 218 ? -13.030 -18.243 -2.801 1.00 70.62 218 LEU A O 1
ATOM 1634 N N . VAL A 1 219 ? -14.793 -19.324 -3.716 1.00 70.19 219 VAL A N 1
ATOM 1635 C CA . VAL A 1 219 ? -14.048 -20.086 -4.725 1.00 70.19 219 VAL A CA 1
ATOM 1636 C C . VAL A 1 219 ? -14.384 -19.485 -6.081 1.00 70.19 219 VAL A C 1
ATOM 1638 O O . VAL A 1 219 ? -15.543 -19.513 -6.498 1.00 70.19 219 VAL A O 1
ATOM 1641 N N . ASN A 1 220 ? -13.393 -18.889 -6.750 1.00 70.00 220 ASN A N 1
ATOM 1642 C CA . ASN A 1 220 ? -13.587 -18.146 -8.006 1.00 70.00 220 ASN A CA 1
ATOM 1643 C C . ASN A 1 220 ? -14.683 -17.063 -7.901 1.00 70.00 220 ASN A C 1
ATOM 1645 O O . ASN A 1 220 ? -15.519 -16.916 -8.794 1.00 70.00 220 ASN A O 1
ATOM 1649 N N . GLY A 1 221 ? -14.728 -16.344 -6.774 1.00 65.69 221 GLY A N 1
ATOM 1650 C CA . GLY A 1 221 ? -15.728 -15.298 -6.535 1.00 65.69 221 GLY A CA 1
ATOM 1651 C C . GLY A 1 221 ? -17.152 -15.817 -6.302 1.00 65.69 221 GLY A C 1
ATOM 1652 O O . GLY A 1 221 ? -18.103 -15.052 -6.408 1.00 65.69 221 GLY A O 1
ATOM 1653 N N . VAL A 1 222 ? -17.333 -17.104 -5.997 1.00 73.00 222 VAL A N 1
ATOM 1654 C CA . VAL A 1 222 ? -18.641 -17.668 -5.641 1.00 73.00 222 VAL A CA 1
ATOM 1655 C C . VAL A 1 222 ? -18.606 -18.150 -4.190 1.00 73.00 222 VAL A C 1
ATOM 1657 O O . VAL A 1 222 ? -17.697 -18.909 -3.844 1.00 73.00 222 VAL A O 1
ATOM 1660 N N . PRO A 1 223 ? -19.573 -17.749 -3.338 1.00 73.44 223 PRO A N 1
ATOM 1661 C CA . PRO A 1 223 ? -19.730 -18.322 -2.007 1.00 73.44 223 PRO A CA 1
ATOM 1662 C C . PRO A 1 223 ? -19.841 -19.840 -2.096 1.00 73.44 223 PRO A C 1
ATOM 1664 O O . PRO A 1 223 ? -20.755 -20.363 -2.735 1.00 73.44 223 PRO A O 1
ATOM 1667 N N . SER A 1 224 ? -18.899 -20.533 -1.469 1.00 76.69 224 SER A N 1
ATOM 1668 C CA . SER A 1 224 ? -18.940 -21.982 -1.322 1.00 76.69 224 SER A CA 1
ATOM 1669 C C . SER A 1 224 ? -19.234 -22.308 0.129 1.00 76.69 224 SER A C 1
ATOM 1671 O O . SER A 1 224 ? -18.626 -21.735 1.034 1.00 76.69 224 SER A O 1
ATOM 1673 N N . ASP A 1 225 ? -20.131 -23.267 0.352 1.00 74.38 225 ASP A N 1
ATOM 1674 C CA . ASP A 1 225 ? -20.239 -23.888 1.664 1.00 74.38 225 ASP A CA 1
ATOM 1675 C C . ASP A 1 225 ? -18.865 -24.461 2.020 1.00 74.38 225 ASP A C 1
ATOM 1677 O O . ASP A 1 225 ? -18.228 -25.127 1.192 1.00 74.38 225 ASP A O 1
ATOM 1681 N N . ALA A 1 226 ? -18.393 -24.177 3.235 1.00 64.25 226 ALA A N 1
ATOM 1682 C CA . ALA A 1 226 ? -17.184 -24.800 3.740 1.00 64.25 226 ALA A CA 1
ATOM 1683 C C . ALA A 1 226 ? -17.394 -26.321 3.653 1.00 64.25 226 ALA A C 1
ATOM 1685 O O . ALA A 1 226 ? -18.370 -26.828 4.225 1.00 64.25 226 ALA A O 1
ATOM 1686 N N . PRO A 1 227 ? -16.541 -27.078 2.940 1.00 59.53 227 PRO A N 1
ATOM 1687 C CA . PRO A 1 227 ? -16.640 -28.520 2.989 1.00 59.53 227 PRO A CA 1
ATOM 1688 C C . PRO A 1 227 ? -16.519 -28.916 4.451 1.00 59.53 227 PRO A C 1
ATOM 1690 O O . PRO A 1 227 ? -15.689 -28.374 5.182 1.00 59.53 227 PRO A O 1
ATOM 1693 N N . THR A 1 228 ? -17.363 -29.844 4.897 1.00 51.97 228 THR A N 1
ATOM 1694 C CA . THR A 1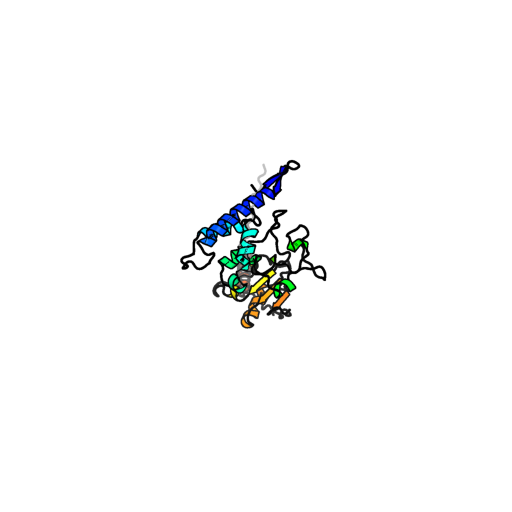 228 ? -17.219 -30.460 6.216 1.00 51.97 228 THR A CA 1
ATOM 1695 C C . THR A 1 228 ? -15.841 -31.106 6.281 1.00 51.97 228 THR A C 1
ATOM 1697 O O . THR A 1 228 ? -15.661 -32.260 5.888 1.00 51.97 228 THR A O 1
ATOM 1700 N N . VAL A 1 229 ? -14.849 -30.349 6.745 1.00 50.31 229 VAL A N 1
ATOM 1701 C CA . VAL A 1 229 ? -13.517 -30.860 7.005 1.00 50.31 229 VAL A CA 1
ATOM 1702 C C . VAL A 1 229 ? -13.707 -31.804 8.177 1.00 50.31 229 VAL A C 1
ATOM 1704 O O . VAL A 1 229 ? -13.927 -31.391 9.316 1.00 50.31 229 VAL A O 1
ATOM 1707 N N . GLN A 1 230 ? -13.684 -33.104 7.890 1.00 45.50 230 GLN A N 1
ATOM 1708 C CA . GLN A 1 230 ? -13.420 -34.105 8.907 1.00 45.50 230 GLN A CA 1
ATOM 1709 C C . GLN A 1 230 ? -12.022 -33.770 9.410 1.00 45.50 230 GLN A C 1
ATOM 1711 O O . GLN A 1 230 ? -11.034 -34.165 8.794 1.00 45.50 230 GLN A O 1
ATOM 1716 N N . VAL A 1 231 ? -11.935 -32.969 10.475 1.00 46.66 231 VAL A N 1
ATOM 1717 C CA . VAL A 1 231 ? -10.684 -32.727 11.181 1.00 46.66 231 VAL A CA 1
ATOM 1718 C C . VAL A 1 231 ? -10.268 -34.095 11.692 1.00 46.66 231 VAL A C 1
ATOM 1720 O O . VAL A 1 231 ? -10.694 -34.540 12.758 1.00 46.66 231 VAL A O 1
ATOM 1723 N N . SER A 1 232 ? -9.478 -34.817 10.901 1.00 48.50 232 SER A N 1
ATOM 1724 C CA . SER A 1 232 ? -8.731 -35.946 11.403 1.00 48.50 232 SER A CA 1
ATOM 1725 C C . SER A 1 232 ? -7.757 -35.314 12.373 1.00 48.50 232 SER A C 1
ATOM 1727 O O . SER A 1 232 ? -6.703 -34.826 11.970 1.00 48.50 232 SER A O 1
ATOM 1729 N N . GLN A 1 233 ? -8.154 -35.221 13.642 1.00 47.47 233 GLN A N 1
ATOM 1730 C CA . GLN A 1 233 ? -7.234 -34.910 14.713 1.00 47.47 233 GLN A CA 1
ATOM 1731 C C . GLN A 1 233 ? -6.175 -35.998 14.637 1.00 47.47 233 GLN A C 1
ATOM 1733 O O . GLN A 1 233 ? -6.350 -37.109 15.139 1.00 47.47 233 GLN A O 1
ATOM 1738 N N . SER A 1 234 ? -5.077 -35.695 13.953 1.00 45.97 234 SER A N 1
ATOM 1739 C CA . SER A 1 234 ? -3.839 -36.426 14.075 1.00 45.97 234 SER A CA 1
ATOM 1740 C C . SER A 1 234 ? -3.336 -36.112 15.474 1.00 45.97 234 SER A C 1
ATOM 1742 O O . SER A 1 234 ? -2.422 -35.313 15.667 1.00 45.97 234 SER A O 1
ATOM 1744 N N . TYR A 1 235 ? -3.983 -36.715 16.476 1.00 55.47 235 TYR A N 1
ATOM 1745 C CA . TYR A 1 235 ? -3.371 -36.941 17.764 1.00 55.47 235 TYR A CA 1
ATOM 1746 C C . TYR A 1 235 ? -2.066 -37.635 17.440 1.00 55.47 235 TYR A C 1
ATOM 1748 O O . TYR A 1 235 ? -2.040 -38.794 17.024 1.00 55.47 235 TYR A O 1
ATOM 1756 N N . SER A 1 236 ? -0.982 -36.877 17.544 1.00 59.06 236 SER A N 1
ATOM 1757 C CA . SER A 1 236 ? 0.352 -37.418 17.428 1.00 59.06 236 SER A CA 1
ATOM 1758 C C . SER A 1 236 ? 0.466 -38.463 18.527 1.00 59.06 236 SER A C 1
ATOM 1760 O O . SER A 1 236 ? 0.607 -38.140 19.708 1.00 59.06 236 SER A O 1
ATOM 1762 N N . VAL A 1 237 ? 0.327 -39.731 18.134 1.00 72.44 237 VAL A N 1
ATOM 1763 C CA . VAL A 1 237 ? 0.418 -40.901 19.015 1.00 72.44 237 VAL A CA 1
ATOM 1764 C C . VAL A 1 237 ? 1.707 -40.821 19.841 1.00 72.44 237 VAL A C 1
ATOM 1766 O O . VAL A 1 237 ? 1.743 -41.241 20.995 1.00 72.44 237 VAL A O 1
ATOM 1769 N N . THR A 1 238 ? 2.731 -40.162 19.294 1.00 79.12 238 THR A N 1
ATOM 1770 C CA . THR A 1 238 ? 3.986 -39.795 19.946 1.00 79.12 238 THR A CA 1
ATOM 1771 C C . THR A 1 238 ? 3.787 -39.051 21.271 1.00 79.12 238 THR A C 1
ATOM 1773 O O . THR A 1 238 ? 4.379 -39.452 22.270 1.00 79.12 238 THR A O 1
ATOM 1776 N N . TRP A 1 239 ? 2.928 -38.026 21.341 1.00 82.69 239 TRP A N 1
ATOM 1777 C CA . TRP A 1 239 ? 2.667 -37.294 22.591 1.00 82.69 239 TRP A CA 1
ATOM 1778 C C . TRP A 1 239 ? 1.929 -38.149 23.621 1.00 82.69 239 TRP A C 1
ATOM 1780 O O . TRP A 1 239 ? 2.261 -38.105 24.806 1.00 82.69 239 TRP A O 1
ATOM 1790 N N . GLY A 1 240 ? 0.990 -38.986 23.169 1.00 87.19 240 GLY A N 1
ATOM 1791 C CA . GLY A 1 240 ? 0.315 -39.957 24.031 1.00 87.19 240 GLY A CA 1
ATOM 1792 C C . GLY A 1 240 ? 1.304 -40.941 24.660 1.00 87.19 240 GLY A C 1
ATOM 1793 O O . GLY A 1 240 ? 1.286 -41.152 25.873 1.00 87.19 240 GLY A O 1
ATOM 1794 N N . ILE A 1 241 ? 2.232 -41.483 23.867 1.00 91.62 241 ILE A N 1
ATOM 1795 C CA . ILE A 1 241 ? 3.275 -42.399 24.351 1.00 91.62 241 ILE A CA 1
ATOM 1796 C C . ILE A 1 241 ? 4.188 -41.699 25.365 1.00 91.62 241 ILE A C 1
ATOM 1798 O O . ILE A 1 241 ? 4.420 -42.243 26.445 1.00 91.62 241 ILE A O 1
ATOM 1802 N N . VAL A 1 242 ? 4.661 -40.485 25.064 1.00 92.94 242 VAL A N 1
ATOM 1803 C CA . VAL A 1 242 ? 5.543 -39.721 25.964 1.00 92.94 242 VAL A CA 1
ATOM 1804 C C . VAL A 1 242 ? 4.860 -39.466 27.308 1.00 92.94 242 VAL A C 1
ATOM 1806 O O . VAL A 1 242 ? 5.449 -39.747 28.353 1.00 92.94 242 VAL A O 1
ATOM 1809 N N . LEU A 1 243 ? 3.602 -39.015 27.303 1.00 93.69 243 LEU A N 1
ATOM 1810 C CA . LEU A 1 243 ? 2.854 -38.746 28.532 1.00 93.69 243 LEU A CA 1
ATOM 1811 C C . LEU A 1 243 ? 2.661 -40.021 29.370 1.00 93.69 243 LEU A C 1
ATOM 1813 O O . LEU A 1 243 ? 2.832 -40.001 30.589 1.00 93.69 243 LEU A O 1
ATOM 1817 N N . THR A 1 244 ? 2.387 -41.152 28.715 1.00 94.44 244 THR A N 1
ATOM 1818 C CA . THR A 1 244 ? 2.195 -42.445 29.390 1.00 94.44 244 THR A CA 1
ATOM 1819 C C . THR A 1 244 ? 3.488 -42.941 30.048 1.00 94.44 244 THR A C 1
ATOM 1821 O O . THR A 1 244 ? 3.466 -43.404 31.190 1.00 94.44 244 THR A O 1
ATOM 1824 N N . VAL A 1 245 ? 4.633 -42.797 29.368 1.00 96.44 245 VAL A N 1
ATOM 1825 C CA . VAL A 1 245 ? 5.954 -43.159 29.911 1.00 96.44 245 VAL A CA 1
ATOM 1826 C C . VAL A 1 245 ? 6.321 -42.276 31.106 1.00 96.44 245 VAL A C 1
ATOM 1828 O O . VAL A 1 245 ? 6.791 -42.791 32.122 1.00 96.44 245 VAL A O 1
ATOM 1831 N N . VAL A 1 246 ? 6.063 -40.966 31.030 1.00 96.62 246 VAL A N 1
ATOM 1832 C CA . VAL A 1 246 ? 6.327 -40.031 32.136 1.00 96.62 246 VAL A CA 1
ATOM 1833 C C . VAL A 1 246 ? 5.494 -40.390 33.366 1.00 96.62 246 VAL A C 1
ATOM 1835 O O . VAL A 1 246 ? 6.041 -40.491 34.464 1.00 96.62 246 VAL A O 1
ATOM 1838 N N . ILE A 1 247 ? 4.196 -40.662 33.196 1.00 96.75 247 ILE A N 1
ATOM 1839 C CA . ILE A 1 247 ? 3.315 -41.064 34.303 1.00 96.75 247 ILE A CA 1
ATOM 1840 C C . ILE A 1 247 ? 3.786 -42.385 34.928 1.00 96.75 247 ILE A C 1
ATOM 1842 O O . ILE A 1 247 ? 3.837 -42.496 36.155 1.00 96.75 247 ILE A O 1
ATOM 1846 N N . ALA A 1 248 ? 4.189 -43.366 34.115 1.00 96.81 248 ALA A N 1
ATOM 1847 C CA . ALA A 1 248 ? 4.702 -44.644 34.608 1.00 96.81 248 ALA A CA 1
ATOM 1848 C C . ALA A 1 248 ? 6.000 -44.481 35.420 1.00 96.81 248 ALA A C 1
ATOM 1850 O O . ALA A 1 248 ? 6.141 -45.088 36.483 1.00 96.81 248 ALA A O 1
ATOM 1851 N N . LEU A 1 249 ? 6.927 -43.630 34.966 1.00 96.81 249 LEU A N 1
ATOM 1852 C CA . LEU A 1 249 ? 8.171 -43.339 35.683 1.00 96.81 249 LEU A CA 1
ATOM 1853 C C . LEU A 1 249 ? 7.916 -42.617 37.009 1.00 96.81 249 LEU A C 1
ATOM 1855 O O . LEU A 1 249 ? 8.488 -43.000 38.029 1.00 96.81 249 LEU A O 1
ATOM 1859 N N . VAL A 1 250 ? 7.030 -41.618 37.027 1.00 96.62 250 VAL A N 1
ATOM 1860 C CA . VAL A 1 250 ? 6.647 -40.919 38.265 1.00 96.62 250 VAL A CA 1
ATOM 1861 C C . VAL A 1 250 ? 5.985 -41.888 39.246 1.00 96.62 250 VAL A C 1
ATOM 1863 O O . VAL A 1 250 ? 6.359 -41.924 40.418 1.00 96.62 250 VAL A O 1
ATOM 1866 N N . GLY A 1 251 ? 5.066 -42.734 38.771 1.00 96.38 251 GLY A N 1
ATOM 1867 C CA . GLY A 1 251 ? 4.435 -43.773 39.586 1.00 96.38 251 GLY A CA 1
ATOM 1868 C C . GLY A 1 251 ? 5.447 -44.758 40.181 1.00 96.38 251 GLY A C 1
ATOM 1869 O O . GLY A 1 251 ? 5.377 -45.074 41.370 1.00 96.38 251 GLY A O 1
ATOM 1870 N N . LEU A 1 252 ? 6.437 -45.187 39.390 1.00 96.38 252 LEU A N 1
ATOM 1871 C CA . LEU A 1 252 ? 7.523 -46.057 39.848 1.00 96.38 252 LEU A CA 1
ATOM 1872 C C . LEU A 1 252 ? 8.371 -45.384 40.939 1.00 96.38 252 LEU A C 1
ATOM 1874 O O . LEU A 1 252 ? 8.678 -46.011 41.953 1.00 96.38 252 LEU A O 1
ATOM 1878 N N . LEU A 1 253 ? 8.729 -44.109 40.761 1.00 95.19 253 LEU A N 1
ATOM 1879 C CA . LEU A 1 253 ? 9.520 -43.354 41.737 1.00 95.19 253 LEU A CA 1
ATOM 1880 C C . LEU A 1 253 ? 8.778 -43.186 43.068 1.00 95.19 253 LEU A C 1
ATOM 1882 O O . LEU A 1 253 ? 9.368 -43.402 44.127 1.00 95.19 253 LEU A O 1
ATOM 1886 N N . VAL A 1 254 ? 7.480 -42.871 43.027 1.00 95.00 254 VAL A N 1
ATOM 1887 C CA . VAL A 1 254 ? 6.636 -42.780 44.230 1.00 95.00 254 VAL A CA 1
ATOM 1888 C C . VAL A 1 254 ? 6.549 -44.136 44.933 1.00 95.00 254 VAL A C 1
ATOM 1890 O O . VAL A 1 254 ? 6.736 -44.216 46.149 1.00 95.00 254 VAL A O 1
ATOM 1893 N N . TYR A 1 255 ? 6.341 -45.218 44.178 1.00 94.31 255 TYR A N 1
ATOM 1894 C CA . TYR A 1 255 ? 6.282 -46.574 44.726 1.00 94.31 255 TYR A CA 1
ATOM 1895 C C . TYR A 1 255 ? 7.591 -46.979 45.426 1.00 94.31 255 TYR A C 1
ATOM 1897 O O . TYR A 1 255 ? 7.569 -47.495 46.548 1.00 94.31 255 TYR A O 1
ATOM 1905 N N . LEU A 1 256 ? 8.742 -46.704 44.804 1.00 93.00 256 LEU A N 1
ATOM 1906 C CA . LEU A 1 256 ? 10.056 -46.979 45.393 1.00 93.00 256 LEU A CA 1
ATOM 1907 C C . LEU A 1 256 ? 10.336 -46.105 46.625 1.00 93.00 256 LEU A C 1
ATOM 1909 O O . LEU A 1 256 ? 10.900 -46.598 47.605 1.00 93.00 256 LEU A O 1
ATOM 1913 N N . GLY A 1 257 ? 9.899 -44.842 46.613 1.00 89.56 257 GLY A N 1
ATOM 1914 C CA . GLY A 1 257 ? 10.006 -43.934 47.757 1.00 89.56 257 GLY A CA 1
ATOM 1915 C C . GLY A 1 257 ? 9.247 -44.439 48.987 1.00 89.56 257 GLY A C 1
ATOM 1916 O O . GLY A 1 257 ? 9.801 -44.466 50.086 1.00 89.56 257 GLY A O 1
ATOM 1917 N N . ILE A 1 258 ? 8.014 -44.921 48.804 1.00 86.44 258 ILE A N 1
ATOM 1918 C CA . ILE A 1 258 ? 7.200 -45.483 49.895 1.00 86.44 258 ILE A CA 1
ATOM 1919 C C . ILE A 1 258 ? 7.836 -46.769 50.439 1.00 86.44 258 ILE A C 1
ATOM 1921 O O . ILE A 1 258 ? 7.941 -46.939 51.654 1.00 86.44 258 ILE A O 1
ATOM 1925 N N . LYS A 1 259 ? 8.319 -47.656 49.559 1.00 84.31 259 LYS A N 1
ATOM 1926 C CA . LYS A 1 259 ? 8.895 -48.948 49.960 1.00 84.31 259 LYS A CA 1
ATOM 1927 C C . LYS A 1 259 ? 10.180 -48.804 50.785 1.00 84.31 259 LYS A C 1
ATOM 1929 O O . LYS A 1 259 ? 10.388 -49.573 51.719 1.00 84.31 259 LYS A O 1
ATOM 1934 N N . ASN A 1 260 ? 11.015 -47.809 50.481 1.00 77.94 260 ASN A N 1
ATOM 1935 C CA . ASN A 1 260 ? 12.257 -47.554 51.220 1.00 77.94 260 ASN A CA 1
ATOM 1936 C C . ASN A 1 260 ? 12.053 -46.727 52.504 1.00 77.94 260 ASN A C 1
ATOM 1938 O O . ASN A 1 260 ? 12.930 -46.716 53.367 1.00 77.94 260 ASN A O 1
ATOM 1942 N N . GLY A 1 261 ? 10.905 -46.059 52.665 1.00 65.25 261 GLY A N 1
ATOM 1943 C CA . GLY A 1 261 ? 10.579 -45.261 53.853 1.00 65.25 261 GLY A CA 1
ATOM 1944 C C . GLY A 1 261 ? 10.158 -46.074 55.084 1.00 65.25 261 GLY A C 1
ATOM 1945 O O . GLY A 1 261 ? 10.125 -45.534 56.187 1.00 65.25 261 GLY A O 1
ATOM 1946 N N . SER A 1 262 ? 9.863 -47.369 54.938 1.00 59.03 262 SER A N 1
ATOM 1947 C CA . SER A 1 262 ? 9.403 -48.235 56.034 1.00 59.03 262 SER A CA 1
ATOM 1948 C C . SER A 1 262 ? 10.534 -48.942 56.796 1.00 59.03 262 SER A C 1
ATOM 1950 O O . SER A 1 262 ? 10.389 -50.106 57.163 1.00 59.03 262 SER A O 1
ATOM 1952 N N . GLN A 1 263 ? 11.651 -48.262 57.085 1.00 61.06 263 GLN A N 1
ATOM 1953 C CA . GLN A 1 263 ? 12.491 -48.687 58.211 1.00 61.06 263 GLN A CA 1
ATOM 1954 C C . GLN A 1 263 ? 12.015 -47.985 59.493 1.00 61.06 263 GLN A C 1
ATOM 1956 O O . GLN A 1 263 ? 12.076 -46.754 59.569 1.00 61.06 263 GLN A O 1
ATOM 1961 N N . PRO A 1 264 ? 11.543 -48.727 60.514 1.00 59.75 264 PRO A N 1
ATOM 1962 C CA . PRO A 1 264 ? 11.137 -48.136 61.779 1.00 59.75 264 PRO A CA 1
ATOM 1963 C C . PRO A 1 264 ? 12.357 -47.483 62.433 1.00 59.75 264 PRO A C 1
ATOM 1965 O O . PRO A 1 264 ? 13.311 -48.159 62.821 1.00 59.75 264 PRO A O 1
ATOM 1968 N N . ARG A 1 265 ? 12.335 -46.150 62.560 1.00 59.78 265 ARG A N 1
ATOM 1969 C CA . ARG A 1 265 ? 13.295 -45.424 63.398 1.00 59.78 265 ARG A CA 1
ATOM 1970 C C . ARG A 1 265 ? 13.101 -45.900 64.835 1.00 59.78 265 ARG A C 1
ATOM 1972 O O . ARG A 1 265 ? 12.149 -45.501 65.500 1.00 59.78 265 ARG A O 1
ATOM 1979 N N . GLY A 1 266 ? 13.993 -46.779 65.288 1.00 61.12 266 GLY A N 1
ATOM 1980 C CA . GLY A 1 266 ? 14.061 -47.217 66.675 1.00 61.12 266 GLY A CA 1
ATOM 1981 C C . GLY A 1 266 ? 14.190 -46.005 67.594 1.00 61.12 266 GLY A C 1
ATOM 1982 O O . GLY A 1 266 ? 15.171 -45.263 67.529 1.00 61.12 266 GLY A O 1
ATOM 1983 N N . LEU A 1 267 ? 13.171 -45.798 68.426 1.00 58.00 267 LEU A N 1
ATOM 1984 C CA . LEU A 1 267 ? 13.145 -44.805 69.492 1.00 58.00 267 LEU A CA 1
ATOM 1985 C C . LEU A 1 267 ? 14.304 -45.083 70.457 1.00 58.00 267 LEU A C 1
ATOM 1987 O O . LEU A 1 267 ? 14.261 -46.013 71.260 1.00 58.00 267 LEU A O 1
ATOM 1991 N N . ARG A 1 268 ? 15.364 -44.276 70.371 1.00 63.72 268 ARG A N 1
ATOM 1992 C CA . ARG A 1 268 ? 16.464 -44.286 71.336 1.00 63.72 268 ARG A CA 1
ATOM 1993 C C . ARG A 1 268 ? 16.028 -43.485 72.561 1.00 63.72 268 ARG A C 1
ATOM 1995 O O . ARG A 1 268 ? 16.134 -42.262 72.573 1.00 63.72 268 ARG A O 1
ATOM 2002 N N . GLY A 1 269 ? 15.513 -44.189 73.566 1.00 60.41 269 GLY A N 1
ATOM 2003 C CA . GLY A 1 269 ? 15.212 -43.626 74.878 1.00 60.41 269 GLY A CA 1
ATOM 2004 C C . GLY A 1 269 ? 16.459 -43.011 75.518 1.00 60.41 269 GLY A C 1
ATOM 2005 O O . GLY A 1 269 ? 17.513 -43.645 75.587 1.00 60.41 269 GLY A O 1
ATOM 2006 N N . LYS A 1 270 ? 16.335 -41.768 75.986 1.00 60.28 270 LYS A N 1
ATOM 2007 C CA . LYS A 1 270 ? 17.264 -41.151 76.934 1.00 60.28 270 LYS A CA 1
ATOM 2008 C C . LYS A 1 270 ? 16.493 -40.949 78.233 1.00 60.28 270 LYS A C 1
ATOM 2010 O O . LYS A 1 270 ? 15.582 -40.131 78.281 1.00 60.28 270 LYS A O 1
ATOM 2015 N N . GLY A 1 271 ? 16.835 -41.768 79.225 1.00 58.44 271 GLY A N 1
ATOM 2016 C CA . GLY A 1 271 ? 16.295 -41.706 80.576 1.00 58.44 271 GLY A CA 1
ATOM 2017 C C . GLY A 1 271 ? 16.772 -40.466 81.330 1.00 58.44 271 GLY A C 1
ATOM 2018 O O . GLY A 1 271 ? 17.929 -40.062 81.218 1.00 58.44 271 GLY A O 1
ATOM 2019 N N . GLU A 1 272 ? 15.828 -39.847 82.032 1.00 64.25 272 GLU A N 1
ATOM 2020 C CA . GLU A 1 272 ? 15.765 -39.839 83.498 1.00 64.25 272 GLU A CA 1
ATOM 2021 C C . GLU A 1 272 ? 17.109 -39.863 84.237 1.00 64.25 272 GLU A C 1
ATOM 2023 O O . GLU A 1 272 ? 17.792 -40.888 84.296 1.00 64.25 272 GLU A O 1
ATOM 2028 N N . LYS A 1 273 ? 17.439 -38.729 84.862 1.00 54.50 273 LYS A N 1
ATOM 2029 C CA . LYS A 1 273 ? 18.114 -38.692 86.159 1.00 54.50 273 LYS A CA 1
ATOM 2030 C C . LYS A 1 273 ? 17.542 -37.542 86.979 1.00 54.50 273 LYS A C 1
ATOM 2032 O O . LYS A 1 273 ? 17.816 -36.381 86.684 1.00 54.50 273 LYS A O 1
ATOM 2037 N N . ASP A 1 274 ? 16.765 -37.923 87.985 1.00 64.06 274 ASP A N 1
ATOM 2038 C CA . ASP A 1 274 ? 16.586 -37.175 89.224 1.00 64.06 274 ASP A CA 1
ATOM 2039 C C . ASP A 1 274 ? 17.946 -36.971 89.908 1.00 64.06 274 ASP A C 1
ATOM 2041 O O . ASP A 1 274 ? 18.774 -37.889 89.900 1.00 64.06 274 ASP A O 1
ATOM 2045 N N . TYR A 1 275 ? 18.176 -35.767 90.438 1.00 60.34 275 TYR A N 1
ATOM 2046 C CA . TYR A 1 275 ? 18.627 -35.444 91.805 1.00 60.34 275 TYR A CA 1
ATOM 2047 C C . TYR A 1 275 ? 18.901 -33.941 91.918 1.00 60.34 275 TYR A C 1
ATOM 2049 O O . TYR A 1 275 ? 19.632 -33.402 91.056 1.00 60.34 275 TYR A O 1
#